Protein AF-A0A1C7LQB2-F1 (afdb_monomer_lite)

pLDDT: mean 84.53, std 7.06, range [46.59, 96.5]

Foldseek 3Di:
DPLVVVLQCVLPVPLVVVLVVLVVVLVVCVVVVHLPRDDPVVSVVSVCCSVVPSSVVSVVVSVVVVVPDDDDDPDDDDPDDDDDPPDDPCPDPVNVCVVVVVVVVVLVVVLVVLLPPPDPSLVVLLCSQLVVLVVLLVVLVVCCVPPDDDPDPVVVVVSNVVSVVVSVVSSRVSSVVSNVVSVVVSVVVVVSDDPD

Structure (mmCIF, N/CA/C/O backbone):
data_AF-A0A1C7LQB2-F1
#
_entry.id   AF-A0A1C7LQB2-F1
#
loop_
_atom_site.group_PDB
_atom_site.id
_atom_site.type_symbol
_atom_site.label_atom_id
_atom_site.label_alt_id
_atom_site.label_comp_id
_atom_site.label_asym_id
_atom_site.label_entity_id
_atom_site.label_seq_id
_atom_site.pdbx_PDB_ins_code
_atom_site.Cartn_x
_atom_site.Cartn_y
_atom_site.Cartn_z
_atom_site.occupancy
_atom_site.B_iso_or_equiv
_atom_site.auth_seq_id
_atom_site.auth_comp_id
_atom_site.auth_asym_id
_atom_site.auth_atom_id
_atom_site.pdbx_PDB_model_num
ATOM 1 N N . MET A 1 1 ? -14.961 -14.483 -21.578 1.00 59.41 1 MET A N 1
ATOM 2 C CA . MET A 1 1 ? -14.947 -14.206 -20.121 1.00 59.41 1 MET A CA 1
ATOM 3 C C . MET A 1 1 ? -15.730 -12.929 -19.847 1.00 59.41 1 MET A C 1
ATOM 5 O O . MET A 1 1 ? -15.421 -11.906 -20.448 1.00 59.41 1 MET A O 1
ATOM 9 N N . ASN A 1 2 ? -16.776 -12.986 -19.019 1.00 79.12 2 ASN A N 1
ATOM 10 C CA . ASN A 1 2 ? -17.700 -11.865 -18.832 1.00 79.12 2 ASN A CA 1
ATOM 11 C C . ASN A 1 2 ? -17.088 -10.824 -17.867 1.00 79.12 2 ASN A C 1
ATOM 13 O O . ASN A 1 2 ? -17.135 -10.994 -16.652 1.00 79.12 2 ASN A O 1
ATOM 17 N N . ARG A 1 3 ? -16.444 -9.777 -18.409 1.00 73.25 3 ARG A N 1
ATOM 18 C CA . ARG A 1 3 ? -15.566 -8.852 -17.654 1.00 73.25 3 ARG A CA 1
ATOM 19 C C . ARG A 1 3 ? -16.271 -8.152 -16.486 1.00 73.25 3 ARG A C 1
ATOM 21 O O . ARG A 1 3 ? -15.690 -8.036 -15.414 1.00 73.25 3 ARG A O 1
ATOM 28 N N . ARG A 1 4 ? -17.538 -7.766 -16.670 1.00 77.19 4 ARG A N 1
ATOM 29 C CA . ARG A 1 4 ? -18.365 -7.141 -15.621 1.00 77.19 4 ARG A CA 1
ATOM 30 C C . ARG A 1 4 ? -18.628 -8.093 -14.456 1.00 77.19 4 ARG A C 1
ATOM 32 O O . ARG A 1 4 ? -18.495 -7.706 -13.303 1.00 77.19 4 ARG A O 1
ATOM 39 N N . ARG A 1 5 ? -18.934 -9.358 -14.766 1.00 79.00 5 ARG A N 1
ATOM 40 C CA . ARG A 1 5 ? -19.148 -10.404 -13.760 1.00 79.00 5 ARG A CA 1
ATOM 41 C C . ARG A 1 5 ? -17.865 -10.677 -12.983 1.00 79.00 5 ARG A C 1
ATOM 43 O O . ARG A 1 5 ? -17.916 -10.741 -11.767 1.00 79.00 5 ARG A O 1
ATOM 50 N N . ASN A 1 6 ? -16.721 -10.774 -13.659 1.00 80.25 6 ASN A N 1
ATOM 51 C CA . ASN A 1 6 ? -15.444 -10.973 -12.974 1.00 80.25 6 ASN A CA 1
ATOM 52 C C . ASN A 1 6 ? -15.091 -9.793 -12.065 1.00 80.25 6 ASN A C 1
ATOM 54 O O . ASN A 1 6 ? -14.719 -10.023 -10.927 1.00 80.25 6 ASN A O 1
ATOM 58 N N . SER A 1 7 ? -15.256 -8.550 -12.525 1.00 79.00 7 SER A N 1
ATOM 59 C CA . SER A 1 7 ? -15.019 -7.370 -11.682 1.00 79.00 7 SER A CA 1
ATOM 60 C C . SER A 1 7 ? -15.917 -7.353 -10.444 1.00 79.00 7 SER A C 1
ATOM 62 O O . SER A 1 7 ? -15.420 -7.125 -9.3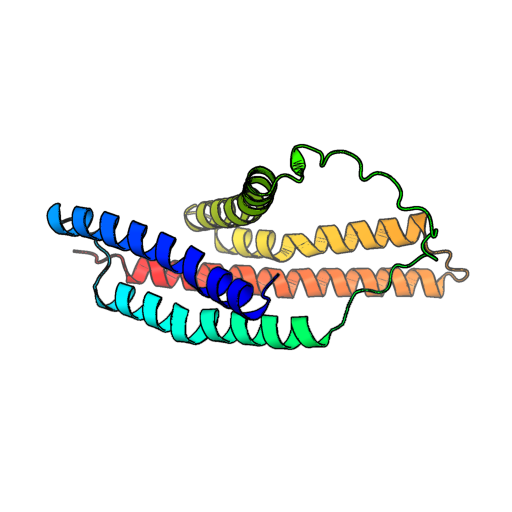44 1.00 79.00 7 SER A O 1
ATOM 64 N N . PHE A 1 8 ? -17.207 -7.658 -10.611 1.00 83.44 8 PHE A N 1
ATOM 65 C CA . PHE A 1 8 ? -18.148 -7.740 -9.497 1.00 83.44 8 PHE A CA 1
ATOM 66 C C . PHE A 1 8 ? -17.753 -8.838 -8.503 1.00 83.44 8 PHE A C 1
ATOM 68 O O . PHE A 1 8 ? -17.633 -8.574 -7.312 1.00 83.44 8 PHE A O 1
ATOM 75 N N . LEU A 1 9 ? -17.476 -10.047 -8.999 1.00 82.00 9 LEU A N 1
ATOM 76 C CA . LEU A 1 9 ? -17.082 -11.184 -8.167 1.00 82.00 9 LEU A CA 1
ATOM 77 C C . LEU A 1 9 ? -15.776 -10.912 -7.407 1.00 82.00 9 LEU A C 1
ATOM 79 O O . LEU A 1 9 ? -15.688 -11.225 -6.225 1.00 82.00 9 LEU A O 1
ATOM 83 N N . THR A 1 10 ? -14.778 -10.293 -8.039 1.00 79.19 10 THR A N 1
ATOM 84 C CA . THR A 1 10 ? -13.521 -9.944 -7.360 1.00 79.19 10 THR A CA 1
ATOM 85 C C . THR A 1 10 ? -13.733 -8.881 -6.277 1.00 79.19 10 THR A C 1
ATOM 87 O O . THR A 1 10 ? -13.109 -8.962 -5.223 1.00 79.19 10 THR A O 1
ATOM 90 N N . ALA A 1 11 ? -14.632 -7.916 -6.500 1.00 82.62 11 ALA A N 1
ATOM 91 C CA . ALA A 1 11 ? -14.925 -6.851 -5.540 1.00 82.62 11 ALA A CA 1
ATOM 92 C C . ALA A 1 11 ? -15.712 -7.336 -4.308 1.00 82.62 11 ALA A C 1
ATOM 94 O O . ALA A 1 11 ? -15.598 -6.741 -3.234 1.00 82.62 11 ALA A O 1
ATOM 95 N N . THR A 1 12 ? -16.514 -8.399 -4.447 1.00 83.75 12 THR A N 1
ATOM 96 C CA . THR A 1 12 ? -17.412 -8.853 -3.377 1.00 83.75 12 THR A CA 1
ATOM 97 C C . THR A 1 12 ? -16.991 -10.144 -2.691 1.00 83.75 12 THR A C 1
ATOM 99 O O . THR A 1 12 ? -17.153 -10.236 -1.477 1.00 83.75 12 THR A O 1
ATOM 102 N N . ILE A 1 13 ? -16.447 -11.138 -3.402 1.00 86.38 13 ILE A N 1
ATOM 103 C CA . ILE A 1 13 ? -16.209 -12.479 -2.831 1.00 86.38 13 ILE A CA 1
ATOM 104 C C . ILE A 1 13 ? -15.198 -12.430 -1.685 1.00 86.38 13 ILE A C 1
ATOM 106 O O . ILE A 1 13 ? -15.456 -12.961 -0.611 1.00 86.38 13 ILE A O 1
ATOM 110 N N . LEU A 1 14 ? -14.042 -11.799 -1.890 1.00 81.00 14 LEU A N 1
ATOM 111 C CA . LEU A 1 14 ? -12.979 -11.831 -0.885 1.00 81.00 14 LEU A CA 1
ATOM 112 C C . LEU A 1 14 ? -13.375 -11.069 0.396 1.00 81.00 14 LEU A C 1
ATOM 114 O O . LEU A 1 14 ? -13.275 -11.656 1.475 1.00 81.00 14 LEU A O 1
ATOM 118 N N . PRO A 1 15 ? -13.904 -9.832 0.325 1.00 84.25 15 PRO A N 1
ATOM 119 C CA . PRO A 1 15 ? -14.345 -9.117 1.522 1.00 84.25 15 PRO A CA 1
ATOM 120 C C . PRO A 1 15 ? -15.520 -9.786 2.245 1.00 84.25 15 PRO A C 1
ATOM 122 O O . PRO A 1 15 ? -15.533 -9.804 3.473 1.00 84.25 15 PRO A O 1
ATOM 125 N N . THR A 1 16 ? -16.480 -10.377 1.519 1.00 88.00 16 THR A N 1
ATOM 126 C CA . THR A 1 16 ? -17.609 -11.090 2.151 1.00 88.00 16 THR A CA 1
ATOM 127 C C . THR A 1 16 ? -17.154 -12.320 2.922 1.00 88.00 16 THR A C 1
ATOM 129 O O . THR A 1 16 ? -17.612 -12.525 4.043 1.00 88.00 16 THR A O 1
ATOM 132 N N . VAL A 1 17 ? -16.227 -13.109 2.370 1.00 89.88 17 VAL A N 1
ATOM 133 C CA . VAL A 1 17 ? -15.669 -14.279 3.065 1.00 89.88 17 VAL A CA 1
ATOM 134 C C . VAL A 1 17 ? -14.925 -13.854 4.331 1.00 89.88 17 VAL A C 1
ATOM 136 O O . VAL A 1 17 ? -15.164 -14.421 5.394 1.00 89.88 17 VAL A O 1
ATOM 139 N N . VAL A 1 18 ? -14.076 -12.824 4.252 1.00 86.25 18 VAL A N 1
ATOM 140 C CA . VAL A 1 18 ? -13.348 -12.307 5.425 1.00 86.25 18 VAL A CA 1
ATOM 141 C C . VAL A 1 18 ? -14.318 -11.791 6.490 1.00 86.25 18 VAL A C 1
ATOM 143 O O . VAL A 1 18 ? -14.179 -12.138 7.662 1.00 86.25 18 VAL A O 1
ATOM 146 N N . PHE A 1 19 ? -15.330 -11.013 6.097 1.00 87.94 19 PHE A N 1
ATOM 147 C CA . PHE A 1 19 ? -16.335 -10.496 7.024 1.00 87.94 19 PHE A CA 1
ATOM 148 C C . PHE A 1 19 ? -17.146 -11.617 7.680 1.00 87.94 19 PHE A C 1
ATOM 150 O O . PHE A 1 19 ? -17.358 -11.575 8.887 1.00 87.94 19 PHE A O 1
ATOM 157 N N . ALA A 1 20 ? -17.557 -12.637 6.923 1.00 90.00 20 ALA A N 1
ATOM 158 C CA . ALA A 1 20 ? -18.290 -13.779 7.462 1.00 90.00 20 ALA A CA 1
ATOM 159 C C . ALA A 1 20 ? -17.471 -14.534 8.521 1.00 90.00 20 ALA A C 1
ATOM 161 O O . ALA A 1 20 ? -17.999 -14.862 9.582 1.00 90.00 20 ALA A O 1
ATOM 162 N N . VAL A 1 21 ? -16.175 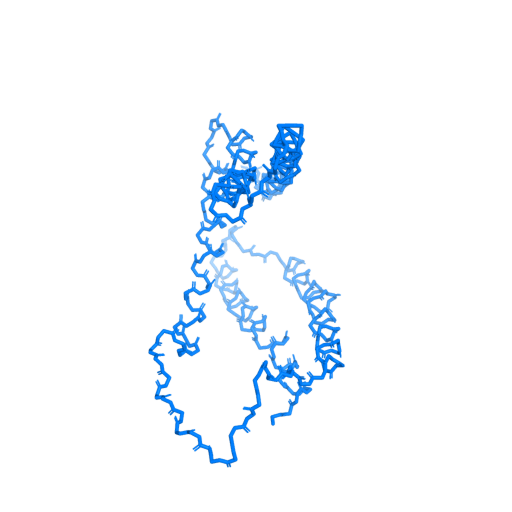-14.748 8.269 1.00 90.44 21 VAL A N 1
ATOM 163 C CA . VAL A 1 21 ? -15.263 -15.375 9.238 1.00 90.44 21 VAL A CA 1
ATOM 164 C C . VAL A 1 21 ? -15.124 -14.512 10.492 1.00 90.44 21 VAL A C 1
ATOM 166 O O . VAL A 1 21 ? -15.300 -15.018 11.597 1.00 90.44 21 VAL A O 1
ATOM 169 N N . VAL A 1 22 ? -14.859 -13.209 10.342 1.00 87.62 22 VAL A N 1
ATOM 170 C CA . VAL A 1 22 ? -14.731 -12.284 11.482 1.00 87.62 22 VAL A CA 1
ATOM 171 C C . VAL A 1 22 ? -16.025 -12.222 12.286 1.00 87.62 22 VAL A C 1
ATOM 173 O O . VAL A 1 22 ? -15.980 -12.292 13.508 1.00 87.62 22 VAL A O 1
ATOM 176 N N . PHE A 1 23 ? -17.176 -12.132 11.623 1.00 88.88 23 PHE A N 1
ATOM 177 C CA . PHE A 1 23 ? -18.483 -12.106 12.271 1.00 88.88 23 PHE A CA 1
ATOM 178 C C . PHE A 1 23 ? -18.738 -13.390 13.064 1.00 88.88 23 PHE A C 1
ATOM 180 O O . PHE A 1 23 ? -19.117 -13.319 14.229 1.00 88.88 23 PHE A O 1
ATOM 187 N N . PHE A 1 24 ? -18.466 -14.554 12.471 1.00 90.69 24 PHE A N 1
ATOM 188 C CA . PHE A 1 24 ? -18.632 -15.845 13.135 1.00 90.69 24 PHE A CA 1
ATOM 189 C C . PHE A 1 24 ? -17.714 -15.993 14.356 1.00 90.69 24 PHE A C 1
ATOM 191 O O . PHE A 1 24 ? -18.172 -16.380 15.427 1.00 90.69 24 PHE A O 1
ATOM 198 N N . LEU A 1 25 ? -16.440 -15.607 14.237 1.00 88.38 25 LEU A N 1
ATOM 199 C CA . LEU A 1 25 ? -15.516 -15.560 15.375 1.00 88.38 25 LEU A CA 1
ATOM 200 C C . LEU A 1 25 ? -15.984 -14.567 16.450 1.00 88.38 25 LEU A C 1
ATOM 202 O O . LEU A 1 25 ? -15.873 -14.846 17.642 1.00 88.38 25 LEU A O 1
ATOM 206 N N . ASN A 1 26 ? -16.555 -13.432 16.044 1.00 88.94 26 ASN A N 1
ATOM 207 C CA . ASN A 1 26 ? -17.075 -12.438 16.975 1.00 88.94 26 ASN A CA 1
ATOM 208 C C . ASN A 1 26 ? -18.292 -12.951 17.757 1.00 88.94 26 ASN A C 1
ATOM 210 O O . ASN A 1 26 ? -18.432 -12.613 18.928 1.00 88.94 26 ASN A O 1
ATOM 214 N N . LEU A 1 27 ? -19.131 -13.811 17.165 1.00 88.75 27 LEU A N 1
ATOM 215 C CA . LEU A 1 27 ? -20.219 -14.476 17.893 1.00 88.75 27 LEU A CA 1
ATOM 216 C C . LEU A 1 27 ? -19.681 -15.334 19.047 1.00 88.75 27 LEU A C 1
ATOM 218 O O . LEU A 1 27 ? -20.223 -15.270 20.151 1.00 88.75 27 LEU A O 1
ATOM 222 N N . PHE A 1 28 ? -18.582 -16.067 18.833 1.00 90.00 28 PHE A N 1
ATOM 223 C CA . PHE A 1 28 ? -17.932 -16.822 19.909 1.00 90.00 28 PHE A CA 1
ATOM 224 C C . PHE A 1 28 ? -17.370 -15.908 20.998 1.00 90.00 28 PHE A C 1
ATOM 226 O O . PHE A 1 28 ? -17.590 -16.169 22.179 1.00 90.00 28 PHE A O 1
ATOM 233 N N . LEU A 1 29 ? -16.696 -14.818 20.624 1.00 86.19 29 LEU A N 1
ATOM 234 C CA . LEU A 1 29 ? -16.133 -13.864 21.587 1.00 86.19 29 LEU A CA 1
ATOM 235 C C . LEU A 1 29 ? -17.210 -13.218 22.465 1.00 86.19 29 LEU A C 1
ATOM 237 O O . LEU A 1 29 ? -17.015 -13.090 23.673 1.00 86.19 29 LEU A O 1
ATOM 241 N N . ILE A 1 30 ? -18.353 -12.870 21.867 1.00 84.31 30 ILE A N 1
ATOM 242 C CA . ILE A 1 30 ? -19.516 -12.344 22.588 1.00 84.31 30 ILE A CA 1
ATOM 243 C C . ILE A 1 30 ? -20.080 -13.413 23.531 1.00 84.31 30 ILE A C 1
ATOM 245 O O . ILE A 1 30 ? -20.321 -13.119 24.699 1.00 84.31 30 ILE A O 1
ATOM 249 N N . SER A 1 31 ? -20.240 -14.658 23.063 1.00 88.06 31 SER A N 1
ATOM 250 C CA . SER A 1 31 ? -20.748 -15.755 23.902 1.00 88.06 31 SER A CA 1
ATOM 251 C C . SER A 1 31 ? -19.842 -16.071 25.099 1.00 88.06 31 SER A C 1
ATOM 253 O O . SER A 1 31 ? -20.331 -16.434 26.163 1.00 88.06 31 SER A O 1
ATOM 255 N N . ALA A 1 32 ? -18.530 -15.885 24.941 1.00 87.25 32 ALA A N 1
ATOM 256 C CA . ALA A 1 32 ? -17.530 -16.102 25.980 1.00 87.25 32 ALA A CA 1
ATOM 257 C C . ALA A 1 32 ? -17.363 -14.902 26.935 1.00 87.25 32 ALA A C 1
ATOM 259 O O . ALA A 1 32 ? -16.517 -14.958 27.825 1.00 87.25 32 ALA A O 1
ATOM 260 N N . GLY A 1 33 ? -18.108 -13.804 26.743 1.00 82.94 33 GLY A N 1
ATOM 261 C CA . GLY A 1 33 ? -17.964 -12.579 27.539 1.00 82.94 33 GLY A CA 1
ATOM 262 C C . GLY A 1 33 ? -16.579 -11.929 27.422 1.00 82.94 33 GLY A C 1
ATOM 263 O O . GLY A 1 33 ? -16.141 -11.237 28.338 1.00 82.94 33 GLY A O 1
ATOM 264 N N . SER A 1 34 ? -15.857 -12.179 26.325 1.00 83.69 34 SER A N 1
ATOM 265 C CA . SER A 1 34 ? -14.478 -11.723 26.161 1.00 83.69 34 SER A CA 1
ATOM 266 C C . SER A 1 34 ? -14.417 -10.220 25.886 1.00 83.69 34 SER A C 1
ATOM 268 O O . SER A 1 34 ? -15.114 -9.707 25.010 1.00 83.69 34 SER A O 1
ATOM 270 N N . SER A 1 35 ? -13.496 -9.518 26.551 1.00 74.94 35 SER A N 1
ATOM 271 C CA . SER A 1 35 ? -13.159 -8.115 26.262 1.00 74.94 35 SER A CA 1
ATOM 272 C C . SER A 1 35 ? -12.564 -7.905 24.860 1.00 74.94 35 SER A C 1
ATOM 274 O O . SER A 1 35 ? -12.484 -6.773 24.389 1.00 74.94 35 SER A O 1
ATOM 276 N N . GLY A 1 36 ? -12.185 -8.989 24.170 1.00 73.56 36 GLY A N 1
ATOM 277 C CA . GLY A 1 36 ? -11.760 -8.976 22.770 1.00 73.56 36 GLY A CA 1
ATOM 278 C C . GLY A 1 36 ? -12.907 -8.942 21.754 1.00 73.56 36 GLY A C 1
ATOM 279 O O . GLY A 1 36 ? -12.636 -8.896 20.554 1.00 73.56 36 GLY A O 1
ATOM 280 N N . ALA A 1 37 ? -14.171 -8.982 22.193 1.00 82.88 37 ALA A N 1
ATOM 281 C CA . ALA A 1 37 ? -15.317 -8.881 21.298 1.00 82.88 37 ALA A CA 1
ATOM 282 C C . ALA A 1 37 ? -15.352 -7.509 20.605 1.00 82.88 37 ALA A C 1
ATOM 284 O O . ALA A 1 37 ? -15.362 -6.455 21.241 1.00 82.88 37 ALA A O 1
ATOM 285 N N . VAL A 1 38 ? -15.397 -7.524 19.275 1.00 82.31 38 VAL A N 1
ATOM 286 C CA . VAL A 1 38 ? -15.441 -6.316 18.453 1.00 82.31 38 VAL A CA 1
ATOM 287 C C . VAL A 1 38 ? -16.817 -5.656 18.612 1.00 82.31 38 VAL A C 1
ATOM 289 O O . VAL A 1 38 ? -17.833 -6.301 18.320 1.00 82.31 38 VAL A O 1
ATOM 292 N N . PRO A 1 39 ? -16.886 -4.372 19.018 1.00 84.50 39 PRO A N 1
ATOM 293 C CA . PRO A 1 39 ? -18.148 -3.651 19.133 1.00 84.50 39 PRO A CA 1
ATOM 294 C C . PRO A 1 39 ? -18.924 -3.606 17.812 1.00 84.50 39 PRO A C 1
ATOM 296 O O . PRO A 1 39 ? -18.344 -3.525 16.723 1.00 84.50 39 PRO A O 1
ATOM 299 N N . PHE A 1 40 ? -20.255 -3.554 17.900 1.00 83.50 40 PHE A N 1
ATOM 300 C CA . PHE A 1 40 ? -21.121 -3.473 16.720 1.00 83.50 40 PHE A CA 1
ATOM 301 C C . PHE A 1 40 ? -20.779 -2.277 15.812 1.00 83.50 40 PHE A C 1
ATOM 303 O O . PHE A 1 40 ? -20.745 -2.411 14.591 1.00 83.50 40 PHE A O 1
ATOM 310 N N . GLY A 1 41 ? -20.430 -1.125 16.399 1.00 83.31 41 GLY A N 1
ATOM 311 C CA . GLY A 1 41 ? -20.054 0.077 15.645 1.00 83.31 41 GLY A CA 1
ATOM 312 C C . GLY A 1 41 ? -18.832 -0.122 14.741 1.00 83.31 41 GLY A C 1
ATOM 313 O O . GLY A 1 41 ? -18.810 0.367 13.615 1.00 83.31 41 GLY A O 1
ATOM 314 N N . THR A 1 42 ? -17.839 -0.893 15.185 1.00 84.06 42 THR A N 1
ATOM 315 C CA . THR A 1 42 ? -16.664 -1.232 14.368 1.00 84.06 42 THR A CA 1
ATOM 316 C C . THR A 1 42 ? -16.997 -2.211 13.246 1.00 84.06 42 THR A C 1
ATOM 318 O O . THR A 1 42 ? -16.473 -2.051 12.147 1.00 84.06 42 THR A O 1
ATOM 321 N N . LEU A 1 43 ? -17.910 -3.164 13.464 1.00 85.75 43 LEU A N 1
ATOM 322 C CA . LEU A 1 43 ? -18.399 -4.039 12.391 1.00 85.75 43 LEU A CA 1
ATOM 323 C C . LEU A 1 43 ? -19.152 -3.244 11.316 1.00 85.75 43 LEU A C 1
ATOM 325 O O . LEU A 1 43 ? -18.892 -3.421 10.126 1.00 85.75 43 LEU A O 1
ATOM 329 N N . ALA A 1 44 ? -20.026 -2.321 11.725 1.00 86.31 44 ALA A N 1
ATOM 330 C CA . ALA A 1 44 ? -20.731 -1.433 10.804 1.00 86.31 44 ALA A CA 1
ATOM 331 C C . ALA A 1 44 ? -19.761 -0.523 10.030 1.00 86.31 44 ALA A C 1
ATOM 333 O O . ALA A 1 44 ? -19.898 -0.371 8.817 1.00 86.31 44 ALA A O 1
ATOM 334 N N . LEU A 1 45 ? -18.736 0.022 10.697 1.00 87.56 45 LEU A N 1
ATOM 335 C CA . LEU A 1 45 ? -17.701 0.832 10.051 1.00 87.56 45 LEU A CA 1
ATOM 336 C C . LEU A 1 45 ? -16.943 0.042 8.975 1.00 87.56 45 LEU A C 1
ATOM 338 O O . LEU A 1 45 ? -16.703 0.575 7.896 1.00 87.56 45 LEU A O 1
ATOM 342 N N . ILE A 1 46 ? -16.596 -1.223 9.237 1.00 85.38 46 ILE A N 1
ATOM 343 C CA . ILE A 1 46 ? -15.918 -2.090 8.259 1.00 85.38 46 ILE A CA 1
ATOM 344 C C . ILE A 1 46 ? -16.798 -2.304 7.018 1.00 85.38 46 ILE A C 1
ATOM 346 O O . ILE A 1 46 ? -16.299 -2.214 5.896 1.00 85.38 46 ILE A O 1
ATOM 350 N N . ILE A 1 47 ? -18.106 -2.520 7.199 1.00 86.75 47 ILE A N 1
ATOM 351 C CA . ILE A 1 47 ? -19.066 -2.638 6.090 1.00 86.75 47 ILE A CA 1
ATOM 352 C C . ILE A 1 47 ? -19.126 -1.333 5.286 1.00 86.75 47 ILE A C 1
ATOM 354 O O . ILE A 1 47 ? -19.035 -1.358 4.058 1.00 86.75 47 ILE A O 1
ATOM 358 N N . VAL A 1 48 ? -19.240 -0.188 5.965 1.00 89.12 48 VAL A N 1
ATOM 359 C CA . VAL A 1 48 ? -19.282 1.131 5.315 1.00 89.12 48 VAL A CA 1
ATOM 360 C C . VAL A 1 48 ? -17.993 1.405 4.547 1.00 89.12 48 VAL A C 1
ATOM 362 O O . VAL A 1 48 ? -18.048 1.900 3.428 1.00 89.12 48 VAL A O 1
ATOM 365 N N . LEU A 1 49 ? -16.833 1.050 5.095 1.00 86.44 49 LEU A N 1
ATOM 366 C CA . LEU A 1 49 ? -15.542 1.244 4.436 1.00 86.44 49 LEU A CA 1
ATOM 367 C C . LEU A 1 49 ? -15.394 0.332 3.206 1.00 86.44 49 LEU A C 1
ATOM 369 O O . LEU A 1 49 ? -14.877 0.755 2.169 1.00 86.44 49 LEU A O 1
ATOM 373 N N . TRP A 1 50 ? -15.916 -0.895 3.278 1.00 83.69 50 TRP A N 1
ATOM 374 C CA . TRP A 1 50 ? -15.955 -1.818 2.144 1.00 83.69 50 TRP A CA 1
ATOM 375 C C . TRP A 1 50 ? -16.831 -1.291 0.996 1.00 83.69 50 TRP A C 1
ATOM 377 O O . TRP A 1 50 ? -16.341 -1.172 -0.132 1.00 83.69 50 TRP A O 1
ATOM 387 N N . PHE A 1 51 ? -18.086 -0.915 1.268 1.00 85.06 51 PHE A N 1
ATOM 388 C CA . PHE A 1 51 ? -18.987 -0.383 0.237 1.00 85.06 51 PHE A CA 1
ATOM 389 C C . PHE A 1 51 ? -18.629 1.041 -0.206 1.00 85.06 51 PHE A C 1
ATOM 391 O O . PHE A 1 51 ? -18.832 1.385 -1.366 1.00 85.06 51 PHE A O 1
ATOM 398 N N . GLY A 1 52 ? -18.080 1.858 0.690 1.00 84.94 52 GLY A N 1
ATOM 399 C CA . GLY A 1 52 ? -17.745 3.256 0.432 1.00 84.94 52 GLY A CA 1
ATOM 400 C C . GLY A 1 52 ? -16.435 3.453 -0.327 1.00 84.94 52 GLY A C 1
ATOM 401 O O . GLY A 1 52 ? -16.320 4.416 -1.078 1.00 84.94 52 GLY A O 1
ATOM 402 N N . ILE A 1 53 ? -15.456 2.553 -0.166 1.00 87.56 53 ILE A N 1
ATOM 403 C CA . ILE A 1 53 ? -14.124 2.709 -0.775 1.00 87.56 53 ILE A CA 1
ATOM 404 C C . ILE A 1 53 ? -13.791 1.541 -1.703 1.00 87.56 53 ILE A C 1
ATOM 406 O O . ILE A 1 53 ? -13.529 1.739 -2.887 1.00 87.56 53 ILE A O 1
ATOM 410 N N . SER A 1 54 ? -13.799 0.308 -1.195 1.00 85.19 54 SER A N 1
ATOM 411 C CA . SER A 1 54 ? -13.258 -0.842 -1.936 1.00 85.19 54 SER A CA 1
ATOM 412 C C . SER A 1 54 ? -14.108 -1.226 -3.156 1.00 85.19 54 SER A C 1
ATOM 414 O O . SER A 1 54 ? -13.565 -1.444 -4.246 1.00 85.19 54 SER A O 1
ATOM 416 N N . ALA A 1 55 ? -15.434 -1.260 -3.003 1.00 86.69 55 ALA A N 1
ATOM 417 C CA . ALA A 1 55 ? -16.361 -1.548 -4.096 1.00 86.69 55 ALA A CA 1
ATOM 418 C C . ALA A 1 55 ? -16.283 -0.519 -5.250 1.00 86.69 55 ALA A C 1
ATOM 420 O O . ALA A 1 55 ? -16.072 -0.942 -6.394 1.00 86.69 55 ALA A O 1
ATOM 421 N N . PRO A 1 56 ? -16.379 0.809 -5.009 1.00 88.12 56 PRO A N 1
ATOM 422 C CA . PRO A 1 56 ? -16.266 1.796 -6.079 1.00 88.12 56 PRO A CA 1
ATOM 423 C C . PRO A 1 56 ? -14.867 1.820 -6.695 1.00 88.12 56 PRO A C 1
ATOM 425 O O . PRO A 1 56 ? -14.757 1.897 -7.916 1.00 88.12 56 PRO A O 1
ATOM 428 N N . LEU A 1 57 ? -13.797 1.666 -5.907 1.00 88.62 57 LEU A N 1
ATOM 429 C CA . LEU A 1 57 ? -12.433 1.640 -6.443 1.00 88.62 57 LEU A CA 1
ATOM 430 C C . LEU A 1 57 ? -12.203 0.441 -7.380 1.00 88.62 57 LEU A C 1
ATOM 432 O O . LEU A 1 57 ? -11.601 0.590 -8.443 1.00 88.62 57 LEU A O 1
ATOM 436 N N . SER A 1 58 ? -12.749 -0.731 -7.042 1.00 87.56 58 SER A N 1
ATOM 437 C CA . SER A 1 58 ? -12.697 -1.927 -7.897 1.00 87.56 58 SER A CA 1
ATOM 438 C C . SER A 1 58 ? -13.505 -1.751 -9.189 1.00 87.56 58 SER A C 1
ATOM 440 O O . SER A 1 58 ? -13.076 -2.190 -10.261 1.00 87.56 58 SER A O 1
ATOM 442 N N . ALA A 1 59 ? -14.655 -1.073 -9.110 1.00 87.38 59 ALA A N 1
ATOM 443 C CA . ALA A 1 59 ? -15.469 -0.740 -10.276 1.00 87.38 59 ALA A CA 1
ATOM 444 C C . ALA A 1 59 ? -14.756 0.265 -11.196 1.00 87.38 59 ALA A C 1
ATOM 446 O O . ALA A 1 59 ? -14.696 0.053 -12.408 1.00 87.38 59 ALA A O 1
ATOM 447 N N . ILE A 1 60 ? -14.153 1.312 -10.623 1.00 89.44 60 ILE A N 1
ATOM 448 C CA . ILE A 1 60 ? -13.348 2.311 -11.338 1.00 89.44 60 ILE A CA 1
ATOM 449 C C . ILE A 1 60 ? -12.143 1.641 -12.012 1.00 89.44 60 ILE A C 1
ATOM 451 O O . ILE A 1 60 ? -11.916 1.832 -13.207 1.00 89.44 60 ILE A O 1
ATOM 455 N N . GLY A 1 61 ? -11.410 0.793 -11.286 1.00 87.25 61 GLY A N 1
ATOM 456 C CA . GLY A 1 61 ? -10.281 0.036 -11.827 1.00 87.25 61 GLY A CA 1
ATOM 457 C C . GLY A 1 61 ? -10.690 -0.874 -12.987 1.00 87.25 61 GLY A C 1
ATOM 458 O O . GLY A 1 61 ? -10.018 -0.909 -14.018 1.00 87.25 61 GLY A O 1
ATOM 459 N N . SER A 1 62 ? -11.839 -1.551 -12.883 1.00 86.25 62 SER A N 1
ATOM 460 C CA . SER A 1 62 ? -12.370 -2.335 -13.999 1.00 86.25 62 SER A CA 1
ATOM 461 C C . SER A 1 62 ? -12.800 -1.461 -15.174 1.00 86.25 62 SER A C 1
ATOM 463 O O . SER A 1 62 ? -12.569 -1.853 -16.318 1.00 86.25 62 SER A O 1
ATOM 465 N N . TYR A 1 63 ? -13.409 -0.302 -14.925 1.00 86.88 63 TYR A N 1
ATOM 466 C CA . TYR A 1 63 ? -13.812 0.631 -15.972 1.00 86.88 63 TYR A CA 1
ATOM 467 C C . TYR A 1 63 ? -12.599 1.094 -16.791 1.00 86.88 63 TYR A C 1
ATOM 469 O O . TYR A 1 63 ? -12.586 0.918 -18.012 1.00 86.88 63 TYR A O 1
ATOM 477 N N . PHE A 1 64 ? -11.536 1.563 -16.132 1.00 88.12 64 PHE A N 1
ATOM 478 C CA . PHE A 1 64 ? -10.291 1.945 -16.806 1.00 88.12 64 PHE A CA 1
ATOM 479 C C . PHE A 1 64 ? -9.588 0.753 -17.467 1.00 88.12 64 PHE A C 1
ATOM 481 O O . PHE A 1 64 ? -9.167 0.849 -18.620 1.00 88.12 64 PHE A O 1
ATOM 488 N N . GLY A 1 65 ? -9.544 -0.405 -16.803 1.00 84.62 65 GLY A N 1
ATOM 489 C CA . GLY A 1 65 ? -8.941 -1.621 -17.355 1.00 84.62 65 GLY A CA 1
ATOM 490 C C . GLY A 1 65 ? -9.639 -2.122 -18.622 1.00 84.62 65 GLY A C 1
ATOM 491 O O . GLY A 1 65 ? -8.992 -2.634 -19.531 1.00 84.62 65 GLY A O 1
ATOM 492 N N . THR A 1 66 ? -10.957 -1.930 -18.742 1.00 82.56 66 THR A N 1
ATOM 493 C CA . THR A 1 66 ? -11.686 -2.299 -19.968 1.00 82.56 66 THR A CA 1
ATOM 494 C C . THR A 1 66 ? -11.426 -1.359 -21.145 1.00 82.56 66 THR A C 1
ATOM 496 O O . THR A 1 66 ? -11.555 -1.796 -22.288 1.00 82.56 66 THR A O 1
ATOM 499 N N . ARG A 1 67 ? -11.043 -0.104 -20.878 1.00 82.44 67 ARG A N 1
ATOM 500 C CA . ARG A 1 67 ? -10.746 0.925 -21.887 1.00 82.44 67 ARG A CA 1
ATOM 501 C C . ARG A 1 67 ? -9.331 0.808 -22.460 1.00 82.44 67 ARG A C 1
ATOM 503 O O . ARG A 1 67 ? -9.106 1.274 -23.569 1.00 82.44 67 ARG A O 1
ATOM 510 N N . HIS A 1 68 ? -8.406 0.169 -21.743 1.00 78.25 68 HIS A N 1
ATOM 511 C CA . HIS A 1 68 ? -6.988 0.081 -22.120 1.00 78.25 68 HIS A CA 1
ATOM 512 C C . HIS A 1 68 ? -6.706 -0.817 -23.346 1.00 78.25 68 HIS A C 1
ATOM 514 O O . HIS A 1 68 ? -5.577 -0.881 -23.819 1.00 78.25 68 HIS A O 1
ATOM 520 N N . GLY A 1 69 ? -7.726 -1.487 -23.897 1.00 79.31 69 GLY A N 1
ATOM 521 C CA . GLY A 1 69 ? -7.579 -2.353 -25.069 1.00 79.31 69 GLY A CA 1
ATOM 522 C C . GLY A 1 69 ? -6.819 -3.651 -24.772 1.00 79.31 69 GLY A C 1
ATOM 523 O O . GLY A 1 69 ? -6.440 -3.935 -23.637 1.00 79.31 69 GLY A O 1
ATOM 524 N N . ALA A 1 70 ? -6.655 -4.499 -25.789 1.00 78.75 70 ALA A N 1
ATOM 525 C CA . ALA A 1 70 ? -5.773 -5.657 -25.677 1.00 78.75 70 ALA A CA 1
ATOM 526 C C . ALA A 1 70 ? -4.316 -5.184 -25.767 1.00 78.75 70 ALA A C 1
ATOM 528 O O . ALA A 1 70 ? -3.991 -4.384 -26.641 1.00 78.75 70 ALA A O 1
ATOM 529 N N . ILE A 1 71 ? -3.446 -5.692 -24.890 1.00 80.94 71 ILE A N 1
ATOM 530 C CA . ILE A 1 71 ? -2.005 -5.429 -24.975 1.00 80.94 71 ILE A CA 1
ATOM 531 C C . ILE A 1 71 ? -1.519 -5.962 -26.325 1.00 80.94 71 ILE A C 1
ATOM 533 O O . ILE A 1 71 ? -1.703 -7.145 -26.625 1.00 80.94 71 ILE A O 1
ATOM 537 N N . SER A 1 72 ? -0.927 -5.093 -27.145 1.00 81.38 72 SER A N 1
ATOM 538 C CA . SER A 1 72 ? -0.339 -5.504 -28.414 1.00 81.38 72 SER A CA 1
ATOM 539 C C . SER A 1 72 ? 0.838 -6.431 -28.137 1.00 81.38 72 SER A C 1
ATOM 541 O O . SER A 1 72 ? 1.704 -6.164 -27.301 1.00 81.38 72 SER A O 1
ATOM 543 N N . HIS A 1 73 ? 0.859 -7.575 -28.813 1.00 81.38 73 HIS A N 1
ATOM 544 C CA . HIS A 1 73 ? 1.989 -8.480 -28.698 1.00 81.38 73 HIS A CA 1
ATOM 545 C C . HIS A 1 73 ? 3.227 -7.804 -29.308 1.00 81.38 73 HIS A C 1
ATOM 547 O O . HIS A 1 73 ? 3.143 -7.319 -30.436 1.00 81.38 73 HIS A O 1
ATOM 553 N N . PRO A 1 74 ? 4.379 -7.790 -28.611 1.00 84.00 74 PRO A N 1
ATOM 554 C CA . PRO A 1 74 ? 5.572 -7.054 -29.045 1.00 84.00 74 PRO A CA 1
ATOM 555 C C . PRO A 1 74 ? 6.247 -7.656 -30.289 1.00 84.00 74 PRO A C 1
ATOM 557 O O . PRO A 1 74 ? 7.265 -7.155 -30.752 1.00 84.00 74 PRO A O 1
ATOM 560 N N . VAL A 1 75 ? 5.702 -8.750 -30.825 1.00 81.12 75 VAL A N 1
ATOM 561 C CA . VAL A 1 75 ? 6.236 -9.502 -31.959 1.00 81.12 75 VAL A CA 1
ATOM 562 C C . VAL A 1 75 ? 5.105 -9.968 -32.866 1.00 81.12 75 VAL A C 1
ATOM 564 O O . VAL A 1 75 ? 4.020 -10.328 -32.402 1.00 81.12 75 VAL A O 1
ATOM 567 N N . ARG A 1 76 ? 5.389 -9.997 -34.174 1.00 80.94 76 ARG A N 1
ATOM 568 C CA . ARG A 1 76 ? 4.497 -10.534 -35.207 1.00 80.94 76 ARG A CA 1
ATOM 569 C C . ARG A 1 76 ? 4.150 -11.985 -34.866 1.00 80.94 76 ARG A C 1
ATOM 571 O O . ARG A 1 76 ? 5.036 -12.828 -34.738 1.00 80.94 76 ARG A O 1
ATOM 578 N N . VAL A 1 77 ? 2.861 -12.270 -34.700 1.00 77.94 77 VAL A N 1
ATOM 579 C CA . VAL A 1 77 ? 2.390 -13.630 -34.415 1.00 77.94 77 VAL A CA 1
ATOM 580 C C . VAL A 1 77 ? 2.536 -14.503 -35.660 1.00 77.94 77 VAL A C 1
ATOM 582 O O . VAL A 1 77 ? 2.220 -14.078 -36.772 1.00 77.94 77 VAL A O 1
ATOM 585 N N . ASN A 1 78 ? 3.042 -15.720 -35.475 1.00 81.19 78 ASN A N 1
ATOM 586 C CA . ASN A 1 78 ? 3.094 -16.718 -36.537 1.00 81.19 78 ASN A CA 1
ATOM 587 C C . ASN A 1 78 ? 1.683 -17.307 -36.747 1.00 81.19 78 ASN A C 1
ATOM 589 O O . ASN A 1 78 ? 0.952 -17.472 -35.770 1.00 81.19 78 ASN A O 1
ATOM 593 N N . GLN A 1 79 ? 1.285 -17.607 -37.990 1.00 84.38 79 GLN A N 1
ATOM 594 C CA . GLN A 1 79 ? -0.081 -18.075 -38.302 1.00 84.38 79 GLN A CA 1
ATOM 595 C C . GLN A 1 79 ? -0.376 -19.482 -37.763 1.00 84.38 79 GLN A C 1
ATOM 597 O O . GLN A 1 79 ? -1.535 -19.827 -37.549 1.00 84.38 79 GLN A O 1
ATOM 602 N N . ILE A 1 80 ? 0.665 -20.278 -37.508 1.00 82.50 80 ILE A N 1
ATOM 603 C CA . ILE A 1 80 ? 0.543 -21.590 -36.874 1.00 82.50 80 ILE A CA 1
ATOM 604 C C . ILE A 1 80 ? 0.557 -21.391 -35.350 1.00 82.50 80 ILE A C 1
ATOM 606 O O . ILE A 1 80 ? 1.571 -20.922 -34.815 1.00 82.50 80 ILE A O 1
ATOM 610 N N . PRO A 1 81 ? -0.524 -21.746 -34.625 1.00 78.19 81 PRO A N 1
ATOM 611 C CA . PRO A 1 81 ? -0.540 -21.665 -33.173 1.00 78.19 81 PRO A CA 1
ATOM 612 C C . PRO A 1 81 ? 0.515 -22.610 -32.599 1.00 78.19 81 PRO A C 1
ATOM 614 O O . PRO A 1 81 ? 0.419 -23.831 -32.719 1.00 78.19 81 PRO A O 1
ATOM 617 N N . ARG A 1 82 ? 1.537 -22.050 -31.955 1.00 81.19 82 ARG A N 1
ATOM 618 C CA . ARG A 1 82 ? 2.466 -22.839 -31.140 1.00 81.19 82 ARG A CA 1
ATOM 619 C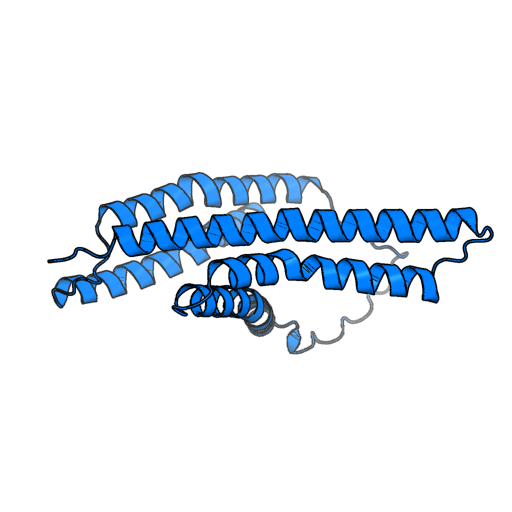 C . ARG A 1 82 ? 1.702 -23.505 -29.992 1.00 81.19 82 ARG A C 1
ATOM 621 O O . ARG A 1 82 ? 0.860 -22.866 -29.359 1.00 81.19 82 ARG A O 1
ATOM 628 N N . GLN A 1 83 ? 2.013 -24.768 -29.708 1.00 82.12 83 GLN A N 1
ATOM 629 C CA . GLN A 1 83 ? 1.447 -25.475 -28.559 1.00 82.12 83 GLN A CA 1
ATOM 630 C C . GLN A 1 83 ? 1.884 -24.771 -27.263 1.00 82.12 83 GLN A C 1
ATOM 632 O O . GLN A 1 83 ? 3.062 -24.459 -27.084 1.00 82.12 83 GLN A O 1
ATOM 637 N N . ILE A 1 84 ? 0.927 -24.469 -26.381 1.00 81.31 84 ILE A N 1
ATOM 638 C CA . ILE A 1 84 ? 1.196 -23.777 -25.115 1.00 81.31 84 ILE A CA 1
ATOM 639 C C . ILE A 1 84 ? 1.844 -24.791 -24.162 1.00 81.31 84 ILE A C 1
ATOM 641 O O . ILE A 1 84 ? 1.228 -25.828 -23.901 1.00 81.31 84 ILE A O 1
ATOM 645 N N . PRO A 1 85 ? 3.058 -24.533 -23.636 1.00 86.44 85 PRO A N 1
ATOM 646 C CA . PRO A 1 85 ? 3.666 -25.433 -22.666 1.00 86.44 85 PRO A CA 1
ATOM 647 C C . PRO A 1 85 ? 2.764 -25.552 -21.428 1.00 86.44 85 PRO A C 1
ATOM 649 O O . PRO A 1 85 ? 2.092 -24.580 -21.061 1.00 86.44 85 PRO A O 1
ATOM 652 N N . PRO A 1 86 ? 2.734 -26.715 -20.755 1.00 87.31 86 PRO A N 1
ATOM 653 C CA . PRO A 1 86 ? 1.931 -26.882 -19.552 1.00 87.31 86 PRO A CA 1
ATOM 654 C C . PRO A 1 86 ? 2.335 -25.838 -18.507 1.00 87.31 86 PRO A C 1
ATOM 656 O O . PRO A 1 86 ? 3.520 -25.641 -18.233 1.00 87.31 86 PRO A O 1
ATOM 659 N N . THR A 1 87 ? 1.346 -25.151 -17.928 1.00 85.31 87 THR A N 1
ATOM 660 C CA . THR A 1 87 ? 1.593 -24.087 -16.950 1.00 85.31 87 THR A CA 1
ATOM 661 C C . THR A 1 87 ? 2.410 -24.637 -15.772 1.00 85.31 87 THR A C 1
ATOM 663 O O . THR A 1 87 ? 1.966 -25.590 -15.118 1.00 85.31 87 THR A O 1
ATOM 666 N N . PRO A 1 88 ? 3.592 -24.066 -15.472 1.00 89.06 88 PRO A N 1
ATOM 667 C CA . PRO A 1 88 ? 4.436 -24.552 -14.391 1.00 89.06 88 PRO A CA 1
ATOM 668 C C . PRO A 1 88 ? 3.742 -24.369 -13.037 1.00 89.06 88 PRO A C 1
ATOM 670 O O . PRO A 1 88 ? 2.894 -23.493 -12.858 1.00 89.06 88 PRO A O 1
ATOM 673 N N . ARG A 1 89 ? 4.093 -25.210 -12.055 1.00 85.69 89 ARG A N 1
ATOM 674 C CA . ARG A 1 89 ? 3.356 -25.306 -10.780 1.00 85.69 89 ARG A CA 1
ATOM 675 C C . ARG A 1 89 ? 3.253 -23.972 -10.033 1.00 85.69 89 ARG A C 1
ATOM 677 O O . ARG A 1 89 ? 2.193 -23.692 -9.490 1.00 85.69 89 ARG A O 1
ATOM 684 N N . TYR A 1 90 ? 4.293 -23.140 -10.055 1.00 85.25 90 TYR A N 1
ATOM 685 C CA . TYR A 1 90 ? 4.311 -21.851 -9.351 1.00 85.25 90 TYR A CA 1
ATOM 686 C C . TYR A 1 90 ? 3.345 -20.801 -9.932 1.00 85.25 90 TYR A C 1
ATOM 688 O O . TYR A 1 90 ? 2.966 -19.877 -9.223 1.00 85.25 90 TYR A O 1
ATOM 696 N N . LEU A 1 91 ? 2.906 -20.954 -11.190 1.00 88.75 91 LEU A N 1
ATOM 697 C CA . LEU A 1 91 ? 1.902 -20.083 -11.820 1.00 88.75 91 LEU A CA 1
ATOM 698 C C . LEU A 1 91 ? 0.462 -20.565 -11.599 1.00 88.75 91 LEU A C 1
ATOM 700 O O . LEU A 1 91 ? -0.479 -19.913 -12.052 1.00 88.75 91 LEU A O 1
ATOM 704 N N . LYS A 1 92 ? 0.251 -21.699 -10.914 1.00 90.81 92 LYS A N 1
ATOM 705 C CA . LYS A 1 92 ? -1.104 -22.131 -10.551 1.00 90.81 92 LYS A CA 1
ATOM 706 C C . LYS A 1 92 ? -1.718 -21.116 -9.578 1.00 90.81 92 LYS A C 1
ATOM 708 O O . LYS A 1 92 ? -1.033 -20.709 -8.642 1.00 90.81 92 LYS A O 1
ATOM 713 N N . PRO A 1 93 ? -3.005 -20.753 -9.738 1.00 85.12 93 PRO A N 1
ATOM 714 C CA . PRO A 1 93 ? -3.612 -19.623 -9.036 1.00 85.12 93 PRO A CA 1
ATOM 715 C C . PRO A 1 93 ? -3.486 -19.721 -7.515 1.00 85.12 93 PRO A C 1
ATOM 717 O O . PRO A 1 93 ? -3.097 -18.752 -6.884 1.00 85.12 93 PRO A O 1
ATOM 720 N N . TRP A 1 94 ? -3.710 -20.897 -6.924 1.00 85.81 94 TRP A N 1
ATOM 721 C CA . TRP A 1 94 ? -3.613 -21.063 -5.471 1.00 85.81 94 TRP A CA 1
ATOM 722 C C . TRP A 1 94 ? -2.177 -20.904 -4.934 1.00 85.81 94 TRP A C 1
ATOM 724 O O . TRP A 1 94 ? -1.990 -20.293 -3.886 1.00 85.81 94 TRP A O 1
ATOM 734 N N . ILE A 1 95 ? -1.156 -21.382 -5.664 1.00 89.19 95 ILE A N 1
ATOM 735 C CA . ILE A 1 95 ? 0.258 -21.200 -5.282 1.00 89.19 95 ILE A CA 1
ATOM 736 C C . ILE A 1 95 ? 0.656 -19.736 -5.460 1.00 89.19 95 ILE A C 1
ATOM 738 O O . ILE A 1 95 ? 1.259 -19.151 -4.566 1.00 89.19 95 ILE A O 1
ATOM 742 N N . ALA A 1 96 ? 0.280 -19.128 -6.586 1.00 87.25 96 ALA A N 1
ATOM 743 C CA . ALA A 1 96 ? 0.573 -17.731 -6.873 1.00 87.25 96 ALA A CA 1
ATOM 744 C C . ALA A 1 96 ? -0.061 -16.789 -5.836 1.00 87.25 96 ALA A C 1
ATOM 746 O O . ALA A 1 96 ? 0.598 -15.860 -5.380 1.00 87.25 96 ALA A O 1
ATOM 747 N N . THR A 1 97 ? -1.303 -17.049 -5.408 1.00 86.50 97 THR A N 1
ATOM 748 C CA . THR A 1 97 ? -1.969 -16.267 -4.355 1.00 86.50 97 THR A CA 1
ATOM 749 C C . THR A 1 97 ? -1.255 -16.393 -3.009 1.00 86.50 97 THR A C 1
ATOM 751 O O . THR A 1 97 ? -1.079 -15.384 -2.332 1.00 86.50 97 THR A O 1
ATOM 754 N N . LEU A 1 98 ? -0.795 -17.590 -2.629 1.00 87.94 98 LEU A N 1
ATOM 755 C CA . LEU A 1 98 ? -0.044 -17.782 -1.382 1.00 87.94 98 LEU A CA 1
ATOM 756 C C . LEU A 1 98 ? 1.329 -17.098 -1.419 1.00 87.94 98 LEU A C 1
ATOM 758 O O . LEU A 1 98 ? 1.681 -16.385 -0.482 1.00 87.94 98 LEU A O 1
ATOM 762 N N . LEU A 1 99 ? 2.078 -17.259 -2.515 1.00 88.12 99 LEU A N 1
ATOM 763 C CA . LEU A 1 99 ? 3.377 -16.604 -2.702 1.00 88.12 99 LEU A CA 1
ATOM 764 C C . LEU A 1 99 ? 3.252 -15.076 -2.737 1.00 88.12 99 LEU A C 1
ATOM 766 O O . LEU A 1 99 ? 4.093 -14.378 -2.182 1.00 88.12 99 LEU A O 1
ATOM 770 N N . ALA A 1 100 ? 2.197 -14.546 -3.356 1.00 87.12 100 ALA A N 1
ATOM 771 C CA . ALA A 1 100 ? 1.940 -13.112 -3.364 1.00 87.12 100 ALA A CA 1
ATOM 772 C C . ALA A 1 100 ? 1.476 -12.595 -1.994 1.00 87.12 100 ALA A C 1
ATOM 774 O O . ALA A 1 100 ? 1.784 -11.460 -1.653 1.00 87.12 100 ALA A O 1
ATOM 775 N N . GLY A 1 101 ? 0.748 -13.404 -1.216 1.00 86.44 101 GLY A N 1
ATOM 776 C CA . GLY A 1 101 ? 0.198 -13.024 0.088 1.00 86.44 101 GLY A CA 1
ATOM 777 C C . GLY A 1 101 ? 1.195 -13.094 1.248 1.00 86.44 101 GLY A C 1
ATOM 778 O O . GLY A 1 101 ? 1.090 -12.307 2.187 1.00 86.44 101 GLY A O 1
ATOM 779 N N . ILE A 1 102 ? 2.193 -13.982 1.184 1.00 90.81 102 ILE A N 1
ATOM 780 C CA . ILE A 1 102 ? 3.188 -14.120 2.259 1.00 90.81 102 ILE A CA 1
ATOM 781 C C . ILE A 1 102 ? 4.078 -12.878 2.396 1.00 90.81 102 ILE A C 1
ATOM 783 O O . ILE A 1 102 ? 4.477 -12.530 3.503 1.00 90.81 102 ILE A O 1
ATOM 787 N N . LEU A 1 103 ? 4.339 -12.176 1.288 1.00 85.94 103 LEU A N 1
ATOM 788 C CA . LEU A 1 103 ? 5.141 -10.951 1.262 1.00 85.94 103 LEU A CA 1
ATOM 789 C C . LEU A 1 103 ? 4.493 -9.790 2.047 1.00 85.94 103 LEU A C 1
ATOM 791 O O . LEU A 1 103 ? 5.122 -9.310 2.991 1.00 85.94 103 LEU A O 1
ATOM 795 N N . PRO A 1 104 ? 3.255 -9.343 1.741 1.00 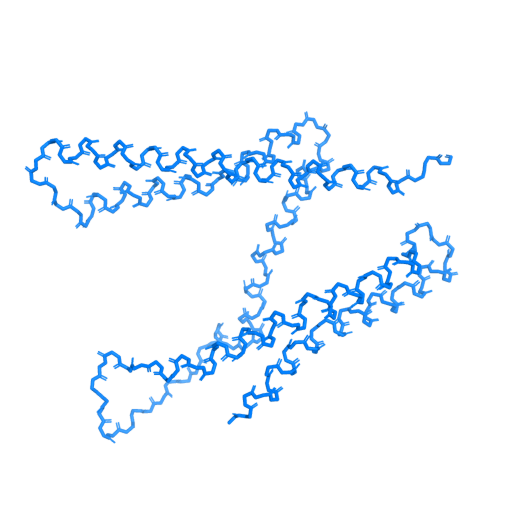86.12 104 PRO A N 1
ATOM 796 C CA . PRO A 1 104 ? 2.601 -8.281 2.502 1.00 86.12 104 PRO A CA 1
ATOM 797 C C . PRO A 1 104 ? 2.283 -8.709 3.939 1.00 86.12 104 PRO A C 1
ATOM 799 O O . PRO A 1 104 ? 2.357 -7.880 4.842 1.00 86.12 104 PRO A O 1
ATOM 802 N N . PHE A 1 105 ? 1.983 -9.992 4.177 1.00 86.06 105 PHE A N 1
ATOM 803 C CA . PHE A 1 105 ? 1.795 -10.506 5.535 1.00 86.06 105 PHE A CA 1
ATOM 804 C C . PHE A 1 105 ? 3.080 -10.405 6.366 1.00 86.06 105 PHE A C 1
ATOM 806 O O . PHE A 1 105 ? 3.046 -9.894 7.483 1.00 86.06 105 PHE A O 1
ATOM 813 N N . GLY A 1 106 ? 4.216 -10.846 5.816 1.00 85.44 106 GLY A N 1
ATOM 814 C CA . GLY A 1 106 ? 5.514 -10.761 6.481 1.00 85.44 106 GLY A CA 1
ATOM 815 C C . GLY A 1 106 ? 5.913 -9.318 6.786 1.00 85.44 106 GLY A C 1
ATOM 816 O O . GLY A 1 106 ? 6.359 -9.036 7.895 1.00 85.44 106 GLY A O 1
ATOM 817 N N . ALA A 1 107 ? 5.680 -8.399 5.845 1.00 82.62 107 ALA A N 1
ATOM 818 C CA . ALA A 1 107 ? 5.917 -6.973 6.055 1.00 82.62 107 ALA A CA 1
ATOM 819 C C . ALA A 1 107 ? 5.085 -6.420 7.228 1.00 82.62 107 ALA A C 1
ATOM 821 O O . ALA A 1 107 ? 5.650 -5.866 8.171 1.00 82.62 107 ALA A O 1
ATOM 822 N N . ALA A 1 108 ? 3.767 -6.656 7.226 1.00 82.88 108 ALA A N 1
ATOM 823 C CA . ALA A 1 108 ? 2.877 -6.197 8.294 1.00 82.88 108 ALA A CA 1
ATOM 824 C C . ALA A 1 108 ? 3.218 -6.823 9.658 1.00 82.88 108 ALA A C 1
ATOM 826 O O . ALA A 1 108 ? 3.188 -6.145 10.684 1.00 82.88 108 ALA A O 1
ATOM 827 N N . PHE A 1 109 ? 3.567 -8.113 9.682 1.00 82.56 109 PHE A N 1
ATOM 828 C CA . PHE A 1 109 ? 3.941 -8.825 10.904 1.00 82.56 109 PHE A CA 1
ATOM 829 C C . PHE A 1 109 ? 5.222 -8.265 11.533 1.00 82.56 109 PHE A C 1
ATOM 831 O O . PHE A 1 109 ? 5.263 -8.020 12.739 1.00 82.56 109 PHE A O 1
ATOM 838 N N . VAL A 1 110 ? 6.259 -8.036 10.724 1.00 79.56 110 VAL A N 1
ATOM 839 C CA . VAL A 1 110 ? 7.528 -7.453 11.185 1.00 79.56 110 VAL A CA 1
ATOM 840 C C . VAL A 1 110 ? 7.311 -6.037 11.728 1.00 79.56 110 VAL A C 1
ATOM 842 O O . VAL A 1 110 ? 7.861 -5.682 12.771 1.00 79.56 110 VAL A O 1
ATOM 845 N N . GLU A 1 111 ? 6.464 -5.246 11.073 1.00 72.25 111 GLU A N 1
ATOM 846 C CA . GLU A 1 111 ? 6.124 -3.893 11.514 1.00 72.25 111 GLU A CA 1
ATOM 847 C C . GLU A 1 111 ? 5.371 -3.896 12.857 1.00 72.25 111 GLU A C 1
ATOM 849 O O . GLU A 1 111 ? 5.765 -3.200 13.796 1.00 72.25 111 GLU A O 1
ATOM 854 N N . LEU A 1 112 ? 4.367 -4.770 13.005 1.00 75.94 112 LEU A N 1
ATOM 855 C CA . LEU A 1 112 ? 3.659 -5.003 14.271 1.00 75.94 112 LEU A CA 1
ATOM 856 C C . LEU A 1 112 ? 4.609 -5.444 15.391 1.00 75.94 112 LEU A C 1
ATOM 858 O O . LEU A 1 112 ? 4.521 -4.946 16.515 1.00 75.94 112 LEU A O 1
ATOM 862 N N . TYR A 1 113 ? 5.552 -6.338 15.093 1.00 79.69 113 TYR A N 1
ATOM 863 C CA . TYR A 1 113 ? 6.556 -6.785 16.056 1.00 79.69 113 TYR A CA 1
ATOM 864 C C . TYR A 1 113 ? 7.435 -5.628 16.561 1.00 79.69 113 TYR A C 1
ATOM 866 O O . TYR A 1 113 ? 7.705 -5.518 17.764 1.00 79.69 113 TYR A O 1
ATOM 874 N N . PHE A 1 114 ? 7.865 -4.730 15.670 1.00 72.38 114 PHE A N 1
ATOM 875 C CA . PHE A 1 114 ? 8.661 -3.566 16.060 1.00 72.38 114 PHE A CA 1
ATOM 876 C C . PHE A 1 114 ? 7.870 -2.546 16.873 1.00 72.38 114 PHE A C 1
ATOM 878 O O . PHE A 1 114 ? 8.425 -1.986 17.820 1.00 72.38 114 PHE A O 1
ATOM 885 N N . VAL A 1 115 ? 6.594 -2.347 16.545 1.00 69.88 115 VAL A N 1
ATOM 886 C CA . VAL A 1 115 ? 5.675 -1.480 17.291 1.00 69.88 115 VAL A CA 1
ATOM 887 C C . VAL A 1 115 ? 5.460 -1.982 18.722 1.00 69.88 115 VAL A C 1
ATOM 889 O O . VAL A 1 115 ? 5.498 -1.195 19.667 1.00 69.88 115 VAL A O 1
ATOM 892 N N . LEU A 1 116 ? 5.286 -3.293 18.902 1.00 71.00 116 LEU A N 1
ATOM 893 C CA . LEU A 1 116 ? 5.062 -3.902 20.218 1.00 71.00 116 LEU A CA 1
ATOM 894 C C . LEU A 1 116 ? 6.349 -4.018 21.061 1.00 71.00 116 LEU A C 1
ATOM 896 O O . LEU A 1 116 ? 6.291 -4.211 22.277 1.00 71.00 116 LEU A O 1
ATOM 900 N N . SER A 1 117 ? 7.524 -3.865 20.445 1.00 74.81 117 SER A N 1
ATOM 901 C CA . SER A 1 117 ? 8.819 -3.922 21.130 1.00 74.81 117 SER A CA 1
ATOM 902 C C . SER A 1 117 ? 9.128 -2.611 21.875 1.00 74.81 117 SER A C 1
ATOM 904 O O . SER A 1 117 ? 9.459 -1.589 21.273 1.00 74.81 117 SER A O 1
ATOM 906 N N . LYS A 1 118 ? 9.085 -2.656 23.215 1.00 61.38 118 LYS A N 1
ATOM 907 C CA . LYS A 1 118 ? 8.999 -1.484 24.114 1.00 61.38 118 LYS A CA 1
ATOM 908 C C . LYS A 1 118 ? 10.048 -0.370 23.968 1.00 61.38 118 LYS A C 1
ATOM 910 O O . LYS A 1 118 ? 9.743 0.755 24.342 1.00 61.38 118 LYS A O 1
ATOM 915 N N . TYR A 1 119 ? 11.261 -0.616 23.468 1.00 62.97 119 TYR A N 1
ATOM 916 C CA . TYR A 1 119 ? 12.360 0.328 23.738 1.00 62.97 119 TYR A CA 1
ATOM 917 C C . TYR A 1 119 ? 12.706 1.350 22.641 1.00 62.97 119 TYR A C 1
ATOM 919 O O . TYR A 1 119 ? 13.262 2.388 22.982 1.00 62.97 119 TYR A O 1
ATOM 927 N N . ARG A 1 120 ? 12.416 1.126 21.346 1.00 73.88 120 ARG A N 1
ATOM 928 C CA . ARG A 1 120 ? 12.859 2.040 20.253 1.00 73.88 120 ARG A CA 1
ATOM 929 C C . ARG A 1 120 ? 11.969 2.012 19.000 1.00 73.88 120 ARG A C 1
ATOM 931 O O . ARG A 1 120 ? 12.479 2.106 17.883 1.00 73.88 120 ARG A O 1
ATOM 938 N N . TRP A 1 121 ? 10.656 1.862 19.164 1.00 79.69 121 TRP A N 1
ATOM 939 C CA . TRP A 1 121 ? 9.733 1.705 18.030 1.00 79.69 121 TRP A CA 1
ATOM 940 C C . TRP A 1 121 ? 9.785 2.890 17.042 1.00 79.69 121 TRP A C 1
ATOM 942 O O . TRP A 1 121 ? 9.771 2.662 15.839 1.00 79.69 121 TRP A O 1
ATOM 952 N N . HIS A 1 122 ? 9.971 4.125 17.528 1.00 83.56 122 HIS A N 1
ATOM 953 C CA . HIS A 1 122 ? 10.070 5.350 16.717 1.00 83.56 122 HIS A CA 1
ATOM 954 C C . HIS A 1 122 ? 11.160 5.273 15.627 1.00 83.56 122 HIS A C 1
ATOM 956 O O . HIS A 1 122 ? 10.890 5.488 14.449 1.00 83.56 122 HIS A O 1
ATOM 962 N N . TRP A 1 123 ? 12.396 4.929 16.009 1.00 84.56 123 TRP A N 1
ATOM 963 C CA . TRP A 1 123 ? 13.518 4.798 15.066 1.00 84.56 123 TRP A CA 1
ATOM 964 C C . TRP A 1 123 ? 13.442 3.544 14.220 1.00 84.56 123 TRP A C 1
ATOM 966 O O . TRP A 1 123 ? 13.855 3.576 13.067 1.00 84.56 123 TRP A O 1
ATOM 976 N N . ARG A 1 124 ? 12.883 2.455 14.746 1.00 82.94 124 ARG A N 1
ATOM 977 C CA . ARG A 1 124 ? 12.694 1.245 13.946 1.00 82.94 124 ARG A CA 1
ATOM 978 C C . ARG A 1 124 ? 11.675 1.468 12.836 1.00 82.94 124 ARG A C 1
ATOM 980 O O . ARG A 1 124 ? 12.016 1.186 11.701 1.00 82.94 124 ARG A O 1
ATOM 987 N N . ALA A 1 125 ? 10.517 2.053 13.143 1.00 83.81 125 ALA A N 1
ATOM 988 C CA . ALA A 1 125 ? 9.477 2.366 12.162 1.00 83.81 125 ALA A CA 1
ATOM 989 C C . ALA A 1 125 ? 9.977 3.310 11.058 1.00 83.81 125 ALA A C 1
ATOM 991 O O . ALA A 1 125 ? 9.699 3.099 9.879 1.00 83.81 125 ALA A O 1
ATOM 992 N N . PHE A 1 126 ? 10.766 4.323 11.432 1.00 87.81 126 PHE A N 1
ATOM 993 C CA . PHE A 1 126 ? 11.367 5.242 10.469 1.00 87.81 126 PHE A CA 1
ATOM 994 C C . PHE A 1 126 ? 12.394 4.544 9.560 1.00 87.81 126 PHE A C 1
ATOM 996 O O . PHE A 1 126 ? 12.347 4.698 8.344 1.00 87.81 126 PHE A O 1
ATOM 1003 N N . LEU A 1 127 ? 13.292 3.730 10.130 1.00 88.31 127 LEU A N 1
ATOM 1004 C CA . LEU A 1 127 ? 14.317 3.008 9.365 1.00 88.31 127 LEU A CA 1
ATOM 1005 C C . LEU A 1 127 ? 13.732 1.905 8.475 1.00 88.31 127 LEU A C 1
ATOM 1007 O O . LEU A 1 127 ? 14.226 1.691 7.372 1.00 88.31 127 LEU A O 1
ATOM 1011 N N . THR A 1 128 ? 12.692 1.205 8.932 1.00 84.62 128 THR A N 1
ATOM 1012 C CA . THR A 1 128 ? 12.013 0.182 8.127 1.00 84.62 128 THR A CA 1
ATOM 1013 C C . THR A 1 128 ? 11.210 0.806 6.999 1.00 84.62 128 THR A C 1
ATOM 1015 O O . THR A 1 128 ? 11.264 0.294 5.886 1.00 84.62 128 THR A O 1
ATOM 1018 N N . GLY A 1 129 ? 10.525 1.927 7.261 1.00 86.12 129 GLY A N 1
ATOM 1019 C CA . GLY A 1 129 ? 9.832 2.701 6.231 1.00 86.12 129 GLY A CA 1
ATOM 1020 C C . GLY A 1 129 ? 10.797 3.224 5.167 1.00 86.12 129 GLY A C 1
ATOM 1021 O O . GLY A 1 129 ? 10.553 3.027 3.986 1.00 86.12 129 GLY A O 1
ATOM 1022 N N . GLY A 1 130 ? 11.933 3.792 5.590 1.00 89.12 130 GLY A N 1
ATOM 1023 C CA . GLY A 1 130 ? 12.978 4.320 4.706 1.00 89.12 130 GLY A CA 1
ATOM 1024 C C . GLY A 1 130 ? 13.803 3.266 3.956 1.00 89.12 130 GLY A C 1
ATOM 1025 O O . GLY A 1 130 ? 14.570 3.608 3.059 1.00 89.12 130 GLY A O 1
ATOM 1026 N N . GLY A 1 131 ? 13.685 1.979 4.297 1.00 90.06 131 GLY A N 1
ATOM 1027 C CA . GLY A 1 131 ? 14.549 0.918 3.767 1.00 90.06 131 GLY A CA 1
ATOM 1028 C C . GLY A 1 131 ? 14.531 0.774 2.237 1.00 90.06 131 GLY A C 1
ATOM 1029 O O . GLY A 1 131 ? 15.522 0.318 1.661 1.00 90.06 131 GLY A O 1
ATOM 1030 N N . SER A 1 132 ? 13.458 1.205 1.563 1.00 91.00 132 SER A N 1
ATOM 1031 C CA . SER A 1 132 ? 13.354 1.209 0.094 1.00 91.00 132 SER A CA 1
ATOM 1032 C C . SER A 1 132 ? 14.463 2.015 -0.583 1.00 91.00 132 SER A C 1
ATOM 1034 O O . SER A 1 132 ? 14.971 1.600 -1.628 1.00 91.00 132 SER A O 1
ATOM 1036 N N . ALA A 1 133 ? 14.910 3.104 0.043 1.00 93.38 133 ALA A N 1
ATOM 1037 C CA . ALA A 1 133 ? 15.936 3.986 -0.500 1.00 93.38 133 ALA A CA 1
ATOM 1038 C C . ALA A 1 133 ? 17.277 3.278 -0.717 1.00 93.38 133 ALA A C 1
ATOM 1040 O O . ALA A 1 133 ? 18.002 3.591 -1.662 1.00 93.38 133 ALA A O 1
ATOM 1041 N N . PHE A 1 134 ? 17.597 2.285 0.120 1.00 93.56 134 PHE A N 1
ATOM 1042 C CA . PHE A 1 134 ? 18.805 1.481 -0.052 1.00 93.56 134 PHE A CA 1
ATOM 1043 C C . PHE A 1 134 ? 18.759 0.683 -1.358 1.00 93.56 134 PHE A C 1
ATOM 1045 O O . PHE A 1 134 ? 19.755 0.602 -2.075 1.00 93.56 134 PHE A O 1
ATOM 1052 N N . TRP A 1 135 ? 17.589 0.137 -1.700 1.00 91.94 135 TRP A N 1
ATOM 1053 C CA . TRP A 1 135 ? 17.401 -0.596 -2.947 1.00 91.94 135 TRP A CA 1
ATOM 1054 C C . TRP A 1 135 ? 17.492 0.332 -4.163 1.00 91.94 135 TRP A C 1
ATOM 1056 O O . TRP A 1 135 ? 18.167 -0.003 -5.133 1.00 91.94 135 TRP A O 1
ATOM 1066 N N . VAL A 1 136 ? 16.885 1.523 -4.090 1.00 92.44 136 VAL A N 1
ATOM 1067 C CA . VAL A 1 136 ? 16.968 2.551 -5.145 1.00 92.44 136 VAL A CA 1
ATOM 1068 C C . VAL A 1 136 ? 18.417 2.984 -5.382 1.00 92.44 136 VAL A C 1
ATOM 1070 O O . VAL A 1 136 ? 18.864 3.034 -6.529 1.00 92.44 136 VAL A O 1
ATOM 1073 N N . LEU A 1 137 ? 19.172 3.234 -4.309 1.00 95.12 137 LEU A N 1
ATOM 1074 C CA . LEU A 1 137 ? 20.583 3.608 -4.384 1.00 95.12 137 LEU A CA 1
ATOM 1075 C C . LEU A 1 137 ? 21.432 2.480 -4.992 1.00 95.12 137 LEU A C 1
ATOM 1077 O O . LEU A 1 137 ? 22.191 2.715 -5.931 1.00 95.12 137 LEU A O 1
ATOM 1081 N N . ALA A 1 138 ? 21.275 1.248 -4.500 1.00 95.00 138 ALA A N 1
ATOM 1082 C CA . ALA A 1 138 ? 22.012 0.088 -4.995 1.00 95.00 138 ALA A CA 1
ATOM 1083 C C . ALA A 1 138 ? 21.714 -0.193 -6.476 1.00 95.00 138 ALA A C 1
ATOM 1085 O O . ALA A 1 138 ? 22.634 -0.428 -7.262 1.00 95.00 138 ALA A O 1
ATOM 1086 N N . TYR A 1 139 ? 20.440 -0.121 -6.874 1.00 92.69 139 TYR A N 1
ATOM 1087 C CA . TYR A 1 139 ? 20.032 -0.294 -8.263 1.00 92.69 139 TYR A CA 1
ATOM 1088 C C . TYR A 1 139 ? 20.578 0.822 -9.160 1.00 92.69 139 TYR A C 1
ATOM 1090 O O . TYR A 1 139 ? 21.063 0.533 -10.250 1.00 92.69 139 TYR A O 1
ATOM 1098 N N . GLY A 1 140 ? 20.559 2.079 -8.709 1.00 90.50 140 GLY A N 1
ATOM 1099 C CA . GLY A 1 140 ? 21.133 3.197 -9.460 1.00 90.50 140 GLY A CA 1
ATOM 1100 C C . GLY A 1 140 ? 22.643 3.059 -9.670 1.00 90.50 140 GLY A C 1
ATOM 1101 O O . GLY A 1 140 ? 23.128 3.230 -10.786 1.00 90.50 140 GLY A O 1
ATOM 1102 N N . ILE A 1 141 ? 23.388 2.646 -8.640 1.00 93.56 141 ILE A N 1
ATOM 1103 C CA . ILE A 1 141 ? 24.831 2.373 -8.760 1.00 93.56 141 ILE A CA 1
ATOM 1104 C C . ILE A 1 141 ? 25.082 1.220 -9.740 1.00 93.56 141 ILE A C 1
ATOM 1106 O O . ILE A 1 141 ? 25.938 1.327 -10.618 1.00 93.56 141 ILE A O 1
ATOM 1110 N N . PHE A 1 142 ? 24.314 0.132 -9.632 1.00 94.25 142 PHE A N 1
ATOM 1111 C CA . PHE A 1 142 ? 24.408 -0.994 -10.559 1.00 94.25 142 PHE A CA 1
ATOM 1112 C C . PHE A 1 142 ? 24.081 -0.584 -12.001 1.00 94.25 142 PHE A C 1
ATOM 1114 O O . PHE A 1 142 ? 24.768 -1.000 -12.936 1.00 94.25 142 PHE A O 1
ATOM 1121 N N . TYR A 1 143 ? 23.051 0.239 -12.198 1.00 91.06 143 TYR A N 1
ATOM 1122 C CA . TYR A 1 143 ? 22.642 0.732 -13.510 1.00 91.06 143 TYR A CA 1
ATOM 1123 C C . TYR A 1 143 ? 23.728 1.602 -14.142 1.00 91.06 143 TYR A C 1
ATOM 1125 O O . TYR A 1 143 ? 24.059 1.417 -15.314 1.00 91.06 143 TYR A O 1
ATOM 1133 N N . TRP A 1 144 ? 24.338 2.487 -13.352 1.00 88.69 144 TRP A N 1
ATOM 1134 C CA . TRP A 1 144 ? 25.497 3.254 -13.785 1.00 88.69 144 TRP A CA 1
ATOM 1135 C C . TRP A 1 144 ? 26.660 2.354 -14.208 1.00 88.69 144 TRP A C 1
ATOM 1137 O O . TRP A 1 144 ? 27.175 2.509 -15.309 1.00 88.69 144 TRP A O 1
ATOM 1147 N N . ALA A 1 145 ? 27.008 1.357 -13.392 1.00 88.19 145 ALA A N 1
ATOM 1148 C CA . ALA A 1 145 ? 28.144 0.476 -13.656 1.00 88.19 145 ALA A CA 1
ATOM 1149 C C . ALA A 1 145 ? 27.947 -0.477 -14.852 1.00 88.19 145 ALA A C 1
ATOM 1151 O O . ALA A 1 145 ? 28.920 -0.861 -15.495 1.00 88.19 145 ALA A O 1
ATOM 1152 N N . SER A 1 146 ? 26.712 -0.901 -15.139 1.00 88.00 146 SER A N 1
ATOM 1153 C CA . SER A 1 146 ? 26.440 -1.971 -16.115 1.00 88.00 146 SER A CA 1
ATOM 1154 C C . SER A 1 146 ? 25.790 -1.507 -17.417 1.00 88.00 146 SER A C 1
ATOM 1156 O O . SER A 1 146 ? 25.905 -2.193 -18.434 1.00 88.00 146 SER A O 1
ATOM 1158 N N . ARG A 1 147 ? 25.059 -0.388 -17.399 1.00 77.69 147 ARG A N 1
ATOM 1159 C CA . ARG A 1 147 ? 24.208 0.037 -18.522 1.00 77.69 147 ARG A CA 1
ATOM 1160 C C . ARG A 1 147 ? 24.481 1.452 -19.010 1.00 77.69 147 ARG A C 1
ATOM 1162 O O . ARG A 1 147 ? 24.103 1.750 -20.140 1.00 77.69 147 ARG A O 1
ATOM 1169 N N . LEU A 1 148 ? 25.086 2.314 -18.194 1.00 81.81 148 LEU A N 1
ATOM 1170 C CA . LEU A 1 148 ? 25.190 3.739 -18.494 1.00 81.81 148 LEU A CA 1
ATOM 1171 C C . LEU A 1 148 ? 26.634 4.141 -18.823 1.00 81.81 148 LEU A C 1
ATOM 1173 O O . LEU A 1 148 ? 27.462 4.321 -17.935 1.00 81.81 148 LEU A O 1
ATOM 1177 N N . SER A 1 149 ? 26.924 4.344 -20.107 1.00 74.81 149 SER A N 1
ATOM 1178 C CA . SER A 1 149 ? 28.162 4.987 -20.555 1.00 74.81 149 SER A CA 1
ATOM 1179 C C . SER A 1 149 ? 27.988 6.508 -20.512 1.00 74.81 149 SER A C 1
ATOM 1181 O O . SER A 1 149 ? 27.279 7.077 -21.341 1.00 74.81 149 SER A O 1
ATOM 1183 N N . LEU A 1 150 ? 28.592 7.165 -19.521 1.00 80.44 150 LEU A N 1
ATOM 1184 C CA . LEU A 1 150 ? 28.643 8.626 -19.437 1.00 80.44 150 LEU A CA 1
ATOM 1185 C C . LEU A 1 150 ? 30.012 9.101 -19.927 1.00 80.44 150 LEU A C 1
ATOM 1187 O O . LEU A 1 150 ? 31.020 8.828 -19.281 1.00 80.44 150 LEU A O 1
ATOM 1191 N N . ASP A 1 151 ? 30.033 9.829 -21.043 1.00 78.56 151 ASP A N 1
ATOM 1192 C CA . ASP A 1 151 ? 31.278 10.248 -21.706 1.00 78.56 151 ASP A CA 1
ATOM 1193 C C . ASP A 1 151 ? 32.031 11.353 -20.948 1.00 78.56 151 ASP A C 1
ATOM 1195 O O . ASP A 1 151 ? 33.238 11.518 -21.114 1.00 78.56 151 ASP A O 1
ATOM 1199 N N . SER A 1 152 ? 31.331 12.124 -20.104 1.00 89.25 152 SER A N 1
ATOM 1200 C CA . SER A 1 152 ? 31.903 13.268 -19.389 1.00 89.25 152 SER A CA 1
ATOM 1201 C C . SER A 1 152 ? 31.876 13.092 -17.870 1.00 89.25 152 SER A C 1
ATOM 1203 O O . SER A 1 152 ? 30.889 12.635 -17.287 1.00 89.25 152 SER A O 1
ATOM 1205 N N . PHE A 1 153 ? 32.949 13.536 -17.207 1.00 81.88 153 PHE A N 1
ATOM 1206 C CA . PHE A 1 153 ? 33.056 13.517 -15.745 1.00 81.88 153 PHE A CA 1
ATOM 1207 C C . PHE A 1 153 ? 31.932 14.318 -15.068 1.00 81.88 153 PHE A C 1
ATOM 1209 O O . PHE A 1 153 ? 31.370 13.878 -14.067 1.00 81.88 153 PHE A O 1
ATOM 1216 N N . SER A 1 154 ? 31.545 15.460 -15.650 1.00 84.38 154 SER A N 1
ATOM 1217 C CA . SER A 1 154 ? 30.449 16.285 -15.127 1.00 84.38 154 SER A CA 1
ATOM 1218 C C . SER A 1 154 ? 29.122 15.516 -15.106 1.00 84.38 154 SER A C 1
ATOM 1220 O O . SER A 1 154 ? 28.416 15.540 -14.099 1.00 84.38 154 SER A O 1
ATOM 1222 N N . SER A 1 155 ? 28.820 14.744 -16.157 1.00 79.56 155 SER A N 1
ATOM 1223 C CA . SER A 1 155 ? 27.617 13.903 -16.211 1.00 79.56 155 SER A CA 1
ATOM 1224 C C . SER A 1 155 ? 27.617 12.801 -15.147 1.00 79.56 155 SER A C 1
ATOM 1226 O O . SER A 1 155 ? 26.565 12.526 -14.574 1.00 79.56 155 SER A O 1
ATOM 1228 N N . VAL A 1 156 ? 28.774 12.196 -14.849 1.00 84.69 156 VAL A N 1
ATOM 1229 C CA . VAL A 1 156 ? 28.908 11.176 -13.788 1.00 84.69 156 VAL A CA 1
ATOM 1230 C C . VAL A 1 156 ? 28.611 11.776 -12.416 1.00 84.69 156 VAL A C 1
ATOM 1232 O O . VAL A 1 156 ? 27.829 11.212 -11.651 1.00 84.69 156 VAL A O 1
ATOM 1235 N N . VAL A 1 157 ? 29.192 12.942 -12.121 1.00 88.62 157 VAL A N 1
ATOM 1236 C CA . VAL A 1 157 ? 28.975 13.645 -10.849 1.00 88.62 157 VAL A CA 1
ATOM 1237 C C . VAL A 1 157 ? 27.515 14.067 -10.698 1.00 88.62 157 VAL A C 1
ATOM 1239 O O . VAL A 1 157 ? 26.929 13.856 -9.638 1.00 88.62 157 VAL A O 1
ATOM 1242 N N . LEU A 1 158 ? 26.901 14.605 -11.758 1.00 86.44 158 LEU A N 1
ATOM 1243 C CA . LEU A 1 158 ? 25.488 14.988 -11.747 1.00 86.44 158 LEU A CA 1
ATOM 1244 C C . LEU A 1 158 ? 24.578 13.779 -11.528 1.00 86.44 158 LEU A C 1
ATOM 1246 O O . LEU A 1 158 ? 23.704 13.829 -10.668 1.00 86.44 158 LEU A O 1
ATOM 1250 N N . TYR A 1 159 ? 24.800 12.681 -12.253 1.00 87.25 159 TYR A N 1
ATOM 1251 C CA . TYR A 1 159 ? 24.020 11.457 -12.085 1.00 87.25 159 TYR A CA 1
ATOM 1252 C C . TYR A 1 159 ? 24.104 10.928 -10.650 1.00 87.25 159 TYR A C 1
ATOM 1254 O O . TYR A 1 159 ? 23.075 10.660 -10.030 1.00 87.25 159 TYR A O 1
ATOM 1262 N N . MET A 1 160 ? 25.318 10.829 -10.100 1.00 88.56 160 MET A N 1
ATOM 1263 C CA . MET A 1 160 ? 25.525 10.329 -8.742 1.00 88.56 160 MET A CA 1
ATOM 1264 C C . MET A 1 160 ? 24.921 11.270 -7.689 1.00 88.56 160 MET A C 1
ATOM 1266 O O . MET A 1 160 ? 24.317 10.812 -6.720 1.00 88.56 160 MET A O 1
ATOM 1270 N N . GLY A 1 161 ? 25.018 12.586 -7.907 1.00 88.50 161 GLY A N 1
ATOM 1271 C CA . GLY A 1 161 ? 24.396 13.599 -7.058 1.00 88.50 161 GLY A CA 1
ATOM 1272 C C . GLY A 1 161 ? 22.869 13.510 -7.057 1.00 88.50 161 GLY A C 1
ATOM 1273 O O . GLY A 1 161 ? 22.260 13.457 -5.990 1.00 88.50 161 GLY A O 1
ATOM 1274 N N . TYR A 1 162 ? 22.238 13.424 -8.233 1.00 87.44 162 TYR A N 1
ATOM 1275 C CA . TYR A 1 162 ? 20.785 13.255 -8.339 1.00 87.44 162 TYR A CA 1
ATOM 1276 C C . TYR A 1 162 ? 20.313 11.926 -7.753 1.00 87.44 162 TYR A C 1
ATOM 1278 O O . TYR A 1 162 ? 19.301 11.903 -7.058 1.00 87.44 162 TYR A O 1
ATOM 1286 N N . LEU A 1 163 ? 21.049 10.836 -7.981 1.00 92.25 163 LEU A N 1
ATOM 1287 C CA . LEU A 1 163 ? 20.737 9.531 -7.403 1.00 92.25 163 LEU A CA 1
ATOM 1288 C C . LEU A 1 163 ? 20.752 9.580 -5.869 1.00 92.25 163 LEU A C 1
ATOM 1290 O O . LEU A 1 163 ? 19.832 9.069 -5.233 1.00 92.25 163 LEU A O 1
ATOM 1294 N N . LEU A 1 164 ? 21.758 10.228 -5.276 1.00 94.44 164 LEU A N 1
ATOM 1295 C CA . LEU A 1 164 ? 21.862 10.382 -3.826 1.00 94.44 164 LEU A CA 1
ATOM 1296 C C . LEU A 1 164 ? 20.751 11.275 -3.258 1.00 94.44 164 LEU A C 1
ATOM 1298 O O . LEU A 1 164 ? 20.152 10.924 -2.244 1.00 94.44 164 LEU A O 1
ATOM 1302 N N . LEU A 1 165 ? 20.433 12.392 -3.921 1.00 94.38 165 LEU A N 1
ATOM 1303 C CA . LEU A 1 165 ? 19.328 13.268 -3.516 1.00 94.38 165 LEU A CA 1
ATOM 1304 C C . LEU A 1 165 ? 17.975 12.553 -3.588 1.00 94.38 165 LEU A C 1
ATOM 1306 O O . LEU A 1 165 ? 17.175 12.675 -2.663 1.00 94.38 165 LEU A O 1
ATOM 1310 N N . LEU A 1 166 ? 17.729 11.783 -4.652 1.00 92.56 166 LEU A N 1
ATOM 1311 C CA . LEU A 1 166 ? 16.504 10.999 -4.808 1.00 92.56 166 LEU A CA 1
ATOM 1312 C C . LEU A 1 166 ? 16.403 9.891 -3.759 1.00 92.56 166 LEU A C 1
ATOM 1314 O O . LEU A 1 166 ? 15.340 9.725 -3.170 1.00 92.56 166 LEU A O 1
ATOM 1318 N N . ALA A 1 167 ? 17.492 9.171 -3.485 1.00 95.44 167 ALA A N 1
ATOM 1319 C CA . ALA A 1 167 ? 17.510 8.151 -2.441 1.00 95.44 167 ALA A CA 1
ATOM 1320 C C . ALA A 1 167 ? 17.284 8.763 -1.048 1.00 95.44 167 ALA A C 1
ATOM 1322 O O . ALA A 1 167 ? 16.521 8.222 -0.254 1.00 95.44 167 ALA A O 1
ATOM 1323 N N . LEU A 1 168 ? 17.890 9.916 -0.750 1.00 95.81 168 LEU A N 1
ATOM 1324 C CA . LEU A 1 168 ? 17.683 10.613 0.522 1.00 95.81 168 LEU A CA 1
ATOM 1325 C C . LEU A 1 168 ? 16.241 11.114 0.657 1.00 95.81 168 LEU A C 1
ATOM 1327 O O . LEU A 1 168 ? 15.633 10.958 1.714 1.00 95.81 168 LEU A O 1
ATOM 1331 N N . LEU A 1 169 ? 15.674 11.677 -0.410 1.00 95.69 169 LEU A N 1
ATOM 1332 C CA . LEU A 1 169 ? 14.279 12.102 -0.431 1.00 95.69 169 LEU A CA 1
ATOM 1333 C C . LEU A 1 169 ? 13.335 10.912 -0.220 1.00 95.69 169 LEU A C 1
ATOM 1335 O O . LEU A 1 169 ? 12.450 10.999 0.628 1.00 95.69 169 LEU A O 1
ATOM 1339 N N . ASP A 1 170 ? 13.546 9.804 -0.940 1.00 94.31 170 ASP A N 1
ATOM 1340 C CA . ASP A 1 170 ? 12.770 8.571 -0.772 1.00 94.31 170 ASP A CA 1
ATOM 1341 C C . ASP A 1 170 ? 12.839 8.085 0.676 1.00 94.31 170 ASP A C 1
ATOM 1343 O O . ASP A 1 170 ? 11.798 7.857 1.284 1.00 94.31 170 ASP A O 1
ATOM 1347 N N . PHE A 1 171 ? 14.038 8.039 1.266 1.00 96.50 171 PHE A N 1
ATOM 1348 C CA . PHE A 1 171 ? 14.260 7.621 2.651 1.00 96.50 171 PHE A CA 1
ATOM 1349 C C . PHE A 1 171 ? 13.490 8.485 3.654 1.00 96.50 171 PHE A C 1
ATOM 1351 O O . PHE A 1 171 ? 12.852 7.963 4.568 1.00 96.50 171 PHE A O 1
ATOM 1358 N N . LEU A 1 172 ? 13.526 9.811 3.489 1.00 95.75 172 LEU A N 1
ATOM 1359 C CA . LEU A 1 172 ? 12.814 10.728 4.378 1.00 95.75 172 LEU A CA 1
ATOM 1360 C C . LEU A 1 172 ? 11.296 10.612 4.209 1.00 95.75 172 LEU A C 1
ATOM 1362 O O . LEU A 1 172 ? 10.570 10.575 5.203 1.00 95.75 172 LEU A O 1
ATOM 1366 N N . VAL A 1 173 ? 10.794 10.537 2.976 1.00 95.56 173 VAL A N 1
ATOM 1367 C CA . VAL A 1 173 ? 9.351 10.463 2.701 1.00 95.56 173 VAL A CA 1
ATOM 1368 C C . VAL A 1 173 ? 8.779 9.125 3.168 1.00 95.56 173 VAL A C 1
ATOM 1370 O O . VAL A 1 173 ? 7.832 9.093 3.949 1.00 95.56 173 VAL A O 1
ATOM 1373 N N . THR A 1 174 ? 9.366 8.005 2.757 1.00 92.88 174 THR A N 1
ATOM 1374 C CA . THR A 1 174 ? 8.886 6.673 3.156 1.00 92.88 174 THR A CA 1
ATOM 1375 C C . THR A 1 174 ? 9.120 6.404 4.645 1.00 92.88 174 THR A C 1
ATOM 1377 O O . THR A 1 174 ? 8.243 5.858 5.318 1.00 92.88 174 THR A O 1
ATOM 1380 N N . GLY A 1 175 ? 10.231 6.889 5.210 1.00 92.56 175 GLY A N 1
ATOM 1381 C CA . GLY A 1 175 ? 10.498 6.839 6.647 1.00 92.56 175 GLY A CA 1
ATOM 1382 C C . GLY A 1 175 ? 9.494 7.646 7.474 1.00 92.56 175 GLY A C 1
ATOM 1383 O O . GLY A 1 175 ? 8.990 7.151 8.485 1.00 92.56 175 GLY A O 1
ATOM 1384 N N . THR A 1 176 ? 9.140 8.866 7.045 1.00 92.50 176 THR A N 1
ATOM 1385 C CA . THR A 1 176 ? 8.118 9.680 7.733 1.00 92.50 176 THR A CA 1
ATOM 1386 C C . THR A 1 176 ? 6.729 9.056 7.640 1.00 92.50 176 THR A C 1
ATOM 1388 O O . THR A 1 176 ? 6.016 9.040 8.643 1.00 92.50 176 THR A O 1
ATOM 1391 N N . ILE A 1 177 ? 6.357 8.479 6.493 1.00 91.25 177 ILE A N 1
ATOM 1392 C CA . ILE A 1 177 ? 5.092 7.747 6.337 1.00 91.25 177 ILE A CA 1
ATOM 1393 C C . ILE A 1 177 ? 5.041 6.548 7.293 1.00 91.25 177 ILE A C 1
ATOM 1395 O O . ILE A 1 177 ? 4.065 6.414 8.031 1.00 91.25 177 ILE A O 1
ATOM 1399 N N . GLY A 1 178 ? 6.093 5.721 7.341 1.00 87.50 178 GLY A N 1
ATOM 1400 C CA . GLY A 1 178 ? 6.165 4.568 8.249 1.00 87.50 178 GLY A CA 1
ATOM 1401 C C . GLY A 1 178 ? 6.090 4.972 9.725 1.00 87.50 178 GLY A C 1
ATOM 1402 O O . GLY A 1 178 ? 5.357 4.372 10.516 1.00 87.50 178 GLY A O 1
ATOM 1403 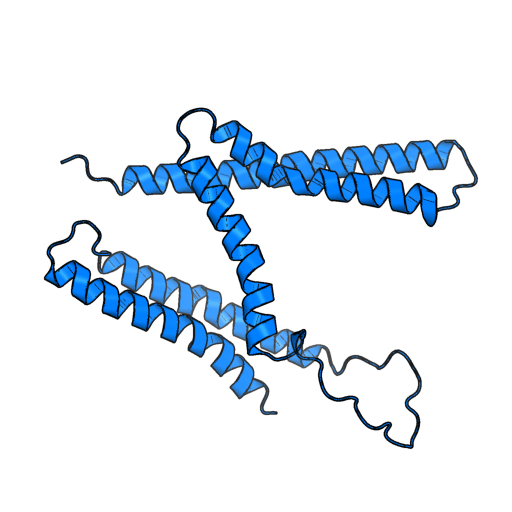N N . PHE A 1 179 ? 6.771 6.061 10.093 1.00 89.06 179 PHE A N 1
ATOM 1404 C CA . PHE A 1 179 ? 6.703 6.631 11.436 1.00 89.06 179 PHE A CA 1
ATOM 1405 C C . PHE A 1 179 ? 5.292 7.112 11.804 1.00 89.06 179 PHE A C 1
ATOM 1407 O O . PHE A 1 179 ? 4.781 6.762 12.870 1.00 89.06 179 PHE A O 1
ATOM 1414 N N . LEU A 1 180 ? 4.649 7.897 10.933 1.00 89.31 180 LEU A N 1
ATOM 1415 C CA . LEU A 1 180 ? 3.308 8.437 11.173 1.00 89.31 180 LEU A CA 1
ATOM 1416 C C . LEU A 1 180 ? 2.250 7.330 11.229 1.00 89.31 180 LEU A C 1
ATOM 1418 O O . LEU A 1 180 ? 1.384 7.364 12.105 1.00 89.31 180 LEU A O 1
ATOM 1422 N N . ALA A 1 181 ? 2.341 6.332 10.345 1.00 84.75 181 ALA A N 1
ATOM 1423 C CA . ALA A 1 181 ? 1.452 5.173 10.339 1.00 84.75 181 ALA A CA 1
ATOM 1424 C C . ALA A 1 181 ? 1.562 4.382 11.651 1.00 84.75 181 ALA A C 1
ATOM 1426 O O . ALA A 1 181 ? 0.551 4.135 12.315 1.00 84.75 181 ALA A O 1
ATOM 1427 N N . SER A 1 182 ? 2.792 4.076 12.078 1.00 84.50 182 SER A N 1
ATOM 1428 C CA . SER A 1 182 ? 3.063 3.403 13.353 1.00 84.50 182 SER A CA 1
ATOM 1429 C C . SER A 1 182 ? 2.586 4.226 14.553 1.00 84.50 182 SER A C 1
ATOM 1431 O O . SER A 1 182 ? 1.955 3.690 15.462 1.00 84.50 182 SER A O 1
ATOM 1433 N N . TYR A 1 183 ? 2.820 5.541 14.553 1.00 86.19 183 TYR A N 1
ATOM 1434 C CA . TYR A 1 183 ? 2.370 6.429 15.625 1.00 86.19 183 TYR A CA 1
ATOM 1435 C C . TYR A 1 183 ? 0.848 6.459 15.763 1.00 86.19 183 TYR A C 1
ATOM 1437 O O . TYR A 1 183 ? 0.313 6.376 16.874 1.00 86.19 183 TYR A O 1
ATOM 1445 N N . TRP A 1 184 ? 0.143 6.556 14.635 1.00 85.25 184 TRP A N 1
ATOM 1446 C CA . TRP A 1 184 ? -1.312 6.536 14.610 1.00 85.25 184 TRP A CA 1
ATOM 1447 C C . TRP A 1 184 ? -1.861 5.192 15.104 1.00 85.25 184 TRP A C 1
ATOM 1449 O O . TRP A 1 184 ? -2.750 5.170 15.958 1.00 85.25 184 TRP A O 1
ATOM 1459 N N . ALA A 1 185 ? -1.281 4.079 14.644 1.00 82.75 185 ALA A N 1
ATOM 1460 C CA . ALA A 1 185 ? -1.660 2.736 15.073 1.00 82.75 185 ALA A CA 1
ATOM 1461 C C . ALA A 1 185 ? -1.473 2.541 16.585 1.00 82.75 185 ALA A C 1
ATOM 1463 O O . ALA A 1 185 ? -2.375 2.051 17.263 1.00 82.75 185 ALA A O 1
ATOM 1464 N N . ILE A 1 186 ? -0.343 2.995 17.134 1.00 82.00 186 ILE A N 1
ATOM 1465 C CA . ILE A 1 186 ? -0.047 2.935 18.568 1.00 82.00 186 ILE A CA 1
ATOM 1466 C C . ILE A 1 186 ? -1.073 3.724 19.379 1.00 82.00 186 ILE A C 1
ATOM 1468 O O . ILE A 1 186 ? -1.635 3.198 20.340 1.00 82.00 186 ILE A O 1
ATOM 1472 N N . ARG A 1 187 ? -1.361 4.973 18.991 1.00 82.75 187 ARG A N 1
ATOM 1473 C CA . ARG A 1 187 ? -2.378 5.787 19.673 1.00 82.75 187 ARG A CA 1
ATOM 1474 C C . ARG A 1 187 ? -3.745 5.113 19.638 1.00 82.75 187 ARG A C 1
ATOM 1476 O O . ARG A 1 187 ? -4.455 5.121 20.641 1.00 82.75 187 ARG A O 1
ATOM 1483 N N . ARG A 1 188 ? -4.105 4.502 18.506 1.00 80.62 188 ARG A N 1
ATOM 1484 C CA . ARG A 1 188 ? -5.373 3.784 18.370 1.00 80.62 188 ARG A CA 1
ATOM 1485 C C . ARG A 1 188 ? -5.424 2.554 19.274 1.00 80.62 188 ARG A C 1
ATOM 1487 O O . ARG A 1 188 ? -6.437 2.363 19.944 1.00 80.62 188 ARG A O 1
ATOM 1494 N N . LEU A 1 189 ? -4.340 1.782 19.337 1.00 80.38 189 LEU A N 1
ATOM 1495 C CA . LEU A 1 189 ? -4.222 0.602 20.192 1.00 80.38 189 LEU A CA 1
ATOM 1496 C C . LEU A 1 189 ? -4.357 0.970 21.674 1.00 80.38 189 LEU A C 1
ATOM 1498 O O . LEU A 1 189 ? -5.219 0.428 22.357 1.00 80.38 189 LEU A O 1
ATOM 1502 N N . TYR A 1 190 ? -3.578 1.944 22.152 1.00 79.88 190 TYR A N 1
ATOM 1503 C CA . TYR A 1 190 ? -3.654 2.387 23.547 1.00 79.88 190 TYR A CA 1
ATOM 1504 C C . TYR A 1 190 ? -5.003 3.030 23.892 1.00 79.88 190 TYR A C 1
ATOM 1506 O O . TYR A 1 190 ? -5.467 2.869 25.012 1.00 79.88 190 TYR A O 1
ATOM 1514 N N . SER A 1 191 ? -5.678 3.692 22.942 1.00 79.94 191 SER A N 1
ATOM 1515 C CA . SER A 1 191 ? -7.032 4.232 23.167 1.00 79.94 191 SER A CA 1
ATOM 1516 C C . SER A 1 191 ? -8.117 3.161 23.325 1.00 79.94 191 SER A C 1
ATOM 1518 O O . SER A 1 191 ? -9.183 3.447 23.864 1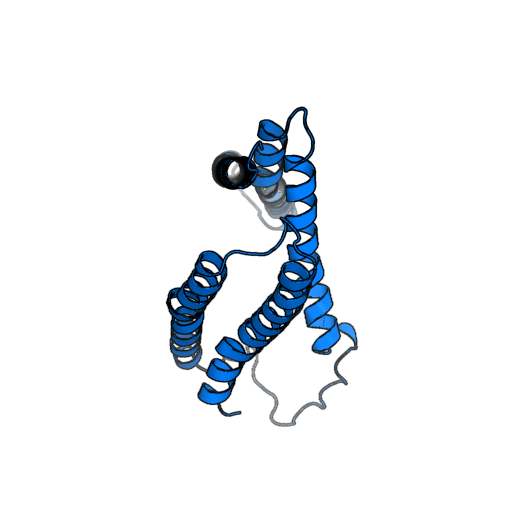.00 79.94 191 SER A O 1
ATOM 1520 N N . ALA A 1 192 ? -7.883 1.951 22.807 1.00 76.50 192 ALA A N 1
ATOM 1521 C CA . ALA A 1 192 ? -8.840 0.848 22.860 1.00 76.50 192 ALA A CA 1
ATOM 1522 C C . ALA A 1 192 ? -8.700 0.008 24.138 1.00 76.50 192 ALA A C 1
ATOM 1524 O O . ALA A 1 192 ? -9.646 -0.678 24.522 1.00 76.50 192 ALA A O 1
ATOM 1525 N N . ILE A 1 193 ? -7.541 0.072 24.798 1.00 77.12 193 ILE A N 1
ATOM 1526 C CA . ILE A 1 193 ? -7.321 -0.568 26.092 1.00 77.12 193 ILE A CA 1
ATOM 1527 C C . ILE A 1 193 ? -8.046 0.277 27.140 1.00 77.12 193 ILE A C 1
ATOM 1529 O O . ILE A 1 193 ? -7.583 1.352 27.520 1.00 77.12 193 ILE A O 1
ATOM 1533 N N . ARG A 1 194 ? -9.207 -0.202 27.595 1.00 60.22 194 ARG A N 1
ATOM 1534 C CA . ARG A 1 194 ? -9.818 0.305 28.823 1.00 60.22 194 ARG A CA 1
ATOM 1535 C C . ARG A 1 194 ? -8.935 -0.133 29.982 1.00 60.22 194 ARG A C 1
ATOM 1537 O O . ARG A 1 194 ? -8.678 -1.322 30.151 1.00 60.22 194 ARG A O 1
ATOM 1544 N N . VAL A 1 195 ? -8.416 0.845 30.710 1.00 61.38 195 VAL A N 1
ATOM 1545 C CA . VAL A 1 195 ? -7.838 0.615 32.029 1.00 61.38 195 VAL A CA 1
ATOM 1546 C C . VAL A 1 195 ? -9.034 0.588 32.972 1.00 61.38 195 VAL A C 1
ATOM 1548 O O . VAL A 1 195 ? -9.511 1.648 33.371 1.00 61.38 195 VAL A O 1
ATOM 1551 N N . ASP A 1 196 ? -9.575 -0.609 33.186 1.00 46.59 196 ASP A N 1
ATOM 1552 C CA . ASP A 1 196 ? -10.459 -0.893 34.319 1.00 46.59 196 ASP A CA 1
ATOM 1553 C C . ASP A 1 196 ? -9.598 -1.145 35.568 1.00 46.59 196 ASP A C 1
ATOM 1555 O O . ASP A 1 196 ? -8.539 -1.811 35.429 1.00 46.59 196 ASP A O 1
#

InterPro domains:
  IPR004240 Nonaspanin (TM9SF) [PF02990] (3-117)
  IPR004240 Nonaspanin (TM9SF) [PF02990] (118-153)
  IPR004240 Nonaspanin (TM9SF) [PTHR10766] (4-117)

Sequence (196 aa):
MNRRRNSFLTATILPTVVFAVVFFLNLFLISAGSSGAVPFGTLALIIVLWFGISAPLSAIGSYFGTRHGAISHPVRVNQIPRQIPPTPRYLKPWIATLLAGILPFGAAFVELYFVLSKYRWHWRAFLTGGGSAFWVLAYGIFYWASRLSLDSFSSVVLYMGYLLLLALLDFLVTGTIGFLASYWAIRRLYSAIRVD

Organism: Grifola frondosa (NCBI:txid5627)

Secondary structure (DSSP, 8-state):
--HHHHHHHHHHHHHHHHHHHHHHHHHHHHHTT-TTPPPHHHHHHHHHHIIIIIHHHHHHHHHHHHHS-PPPPSSPPPSS-PPPPPPPGGGSHHHHHHHHHHHHHHHHHHHHHHHHSTT-HHHHHHHHHHTHHHHHHHHHHHHHHHH----SHHHHHHHHHHHHHHHHHHHHHHHHHHHHHHHHHHHHHHHH----

Radius of gyration: 24.08 Å; chains: 1; bounding box: 54×43×73 Å